Protein 4B21 (pdb70)

B-factor: mean 26.33, std 10.01, range [13.95, 69.49]

Sequence (207 aa):
SKDSDYKRAEKHLSSSIDNKWSSLVKKVGPCTLTPHPEHAPYEGIIRAITSQKLSDAATNSSIINKFCTQCSDNDEFPTPKQIMETDVETLHECGFSKLKSQEIHIVAEAALNKQIPSKSEIEKMSEEELMEESLSSKIKGVKRWTIEMYSIFTLGRLDIMPADDSTLKNEEAKEFFGLSSKPQTEEVEKLTKPCKPYRTIAAWYLWQIPKL

InterPro domains:
  IPR000035 Alkylbase DNA glycosidase, conserved site [PS00516] (138-162)
  IPR003265 HhH-GPD domain [PF00730] (46-193)
  IPR003265 HhH-GPD domain [SM00478] (50-207)
  IPR003265 HhH-GPD domain [cd00056] (42-205)
  IPR011257 DNA glycosylase [SSF48150] (37-205)
  IPR051912 Alkylbase DNA Glycosylase/Transcriptional Activator [PTHR43003] (2-209)

Organism: Schizosaccharomyces pombe (strain 972 / ATCC 24843) (NCBI:txid284812)

Nearest PDB structures (foldseek):
  4b21-assembly1_A  TM=1.005E+00  e=4.535E-32  Schizosaccharomyces pombe
  3s6i-assembly1_A  TM=9.375E-01  e=2.005E-15  Schizosaccharomyces pombe 972h-
  2yg9-assembly2_B  TM=8.287E-01  e=1.031E-09  Deinococcus radiodurans
  2jhn-assembly2_B  TM=8.318E-01  e=3.334E-09  Archaeoglobus fulgidus
  2h56-assembly2_B  TM=8.175E-01  e=9.773E-09  Halalkalibacterium halodurans

Structure (mmCIF, N/CA/C/O backbone):
data_4B21
#
_entry.id   4B21
#
_cell.length_a   68.926
_cell.length_b   84.746
_cell.length_c   126.713
_cell.angle_alpha   90.00
_cell.angle_beta   90.00
_cell.angle_gamma   90.00
#
_symmetry.space_group_name_H-M   'I 2 2 2'
#
loop_
_entity.id
_entity.type
_entity.pdbx_description
1 polymer 'PROBABLE DNA-3-METHYLADENINE GLYCOSYLASE 2'
2 polymer "5'-D(*GP*CP*TP*AP*CP*3DRP*GP*AP*TP*CP*GP)-3'"
3 polymer "5'-D(*CP*GP*AP*TP*CP*GP*GP*TP*AP*GP)-3'"
4 non-polymer beta-D-glucopyranose
5 non-polymer 'PHOSPHATE ION'
6 water water
#
loop_
_atom_site.group_PDB
_atom_site.id
_atom_site.type_symbol
_atom_site.label_atom_id
_atom_site.label_alt_id
_atom_site.label_comp_id
_atom_site.label_asym_id
_atom_site.label_entity_id
_atom_site.label_seq_id
_atom_site.pdbx_PDB_ins_code
_atom_site.Cartn_x
_atom_site.Cartn_y
_atom_site.Cartn_z
_atom_site.occupancy
_atom_site.B_iso_or_equiv
_atom_site.auth_seq_id
_atom_site.auth_comp_id
_atom_site.auth_asym_id
_atom_site.auth_atom_id
_atom_site.pdbx_PDB_model_num
ATOM 1 N N . SER A 1 21 ? 1.073 36.675 22.435 1.00 43.25 2 SER A N 1
ATOM 2 C CA . SER A 1 21 ? -0.287 36.166 22.772 1.00 42.12 2 SER A CA 1
ATOM 3 C C . SER A 1 21 ? -0.232 34.763 23.367 1.00 41.45 2 SER A C 1
ATOM 4 O O . SER A 1 21 ? -1.228 34.269 23.895 1.00 41.18 2 SER A O 1
ATOM 7 N N . LYS A 1 22 ? 0.926 34.117 23.278 1.00 40.14 3 LYS A N 1
ATOM 8 C CA . LYS A 1 22 ? 1.064 32.775 23.832 1.00 38.66 3 LYS A CA 1
ATOM 9 C C . LYS A 1 22 ? 0.905 32.870 25.345 1.00 38.59 3 LYS A C 1
ATOM 10 O O . LYS A 1 22 ? 0.444 31.933 25.998 1.00 38.75 3 LYS A O 1
ATOM 16 N N . ASP A 1 23 ? 1.287 34.019 25.893 1.00 39.03 4 ASP A N 1
ATOM 17 C CA . ASP A 1 23 ? 1.187 34.264 27.325 1.00 38.63 4 ASP A CA 1
ATOM 18 C C . ASP A 1 23 ? -0.271 34.369 27.746 1.00 37.43 4 ASP A C 1
ATOM 19 O O . ASP A 1 23 ? -0.673 33.814 28.770 1.00 36.98 4 ASP A O 1
ATOM 24 N N . SER A 1 24 ? -1.063 35.084 26.953 1.00 36.36 5 SER A N 1
ATOM 25 C CA . SER A 1 24 ? -2.476 35.243 27.258 1.00 35.34 5 SER A CA 1
ATOM 26 C C . SER A 1 24 ? -3.166 33.892 27.120 1.00 33.18 5 SER A C 1
ATOM 27 O O . SER A 1 24 ? -4.088 33.580 27.873 1.00 32.33 5 SER A O 1
ATOM 30 N N . ASP A 1 25 ? -2.708 33.091 26.160 1.00 30.59 6 ASP A N 1
ATOM 31 C CA . ASP A 1 25 ? -3.276 31.766 25.937 1.00 28.94 6 ASP A CA 1
ATOM 32 C C . ASP A 1 25 ? -3.020 30.861 27.139 1.00 25.96 6 ASP A C 1
ATOM 33 O O . ASP A 1 25 ? -3.920 30.161 27.601 1.00 24.42 6 ASP A O 1
ATOM 38 N N . TYR A 1 26 ? -1.789 30.874 27.639 1.00 24.53 7 TYR A N 1
ATOM 39 C CA . TYR A 1 26 ? -1.437 30.042 28.781 1.00 24.04 7 TYR A CA 1
ATOM 40 C C . TYR A 1 26 ? -2.141 30.493 30.051 1.00 24.10 7 TYR A C 1
ATOM 41 O O . TYR A 1 26 ? -2.502 29.669 30.890 1.00 23.39 7 TYR A O 1
ATOM 50 N N . LYS A 1 27 ? -2.331 31.803 30.197 1.00 24.31 8 LYS A N 1
ATOM 51 C CA . LYS A 1 27 ? -3.012 32.335 31.371 1.00 24.18 8 LYS A CA 1
ATOM 52 C C . LYS A 1 27 ? -4.455 31.848 31.344 1.00 23.35 8 LYS A C 1
ATOM 53 O O . LYS A 1 27 ? -4.991 31.389 32.356 1.00 23.69 8 LYS A O 1
ATOM 59 N N . ARG A 1 28 ? -5.083 31.942 30.175 1.00 23.75 9 ARG A N 1
ATOM 60 C CA . ARG A 1 28 ? -6.460 31.494 30.023 1.00 23.80 9 ARG A CA 1
ATOM 61 C C . ARG A 1 28 ? -6.559 29.998 30.299 1.00 22.48 9 ARG A C 1
ATOM 62 O O . ARG A 1 28 ? -7.493 29.542 30.956 1.00 23.04 9 ARG A O 1
ATOM 70 N N . ALA A 1 29 ? -5.588 29.239 29.797 1.00 21.87 10 ALA A N 1
ATOM 71 C CA . ALA A 1 29 ? -5.571 27.791 29.989 1.00 20.7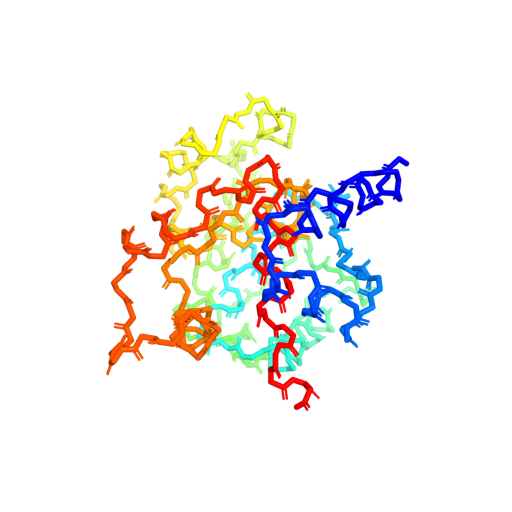4 10 ALA A CA 1
ATOM 72 C C . ALA A 1 29 ? -5.451 27.429 31.465 1.00 19.88 10 ALA A C 1
ATOM 73 O O . ALA A 1 29 ? -6.182 26.578 31.969 1.00 19.29 10 ALA A O 1
ATOM 75 N N . GLU A 1 30 ? -4.517 28.073 32.153 1.00 20.04 11 GLU A N 1
ATOM 76 C CA . GLU A 1 30 ? -4.303 27.825 33.570 1.00 21.33 11 GLU A CA 1
ATOM 77 C C . GLU A 1 30 ? -5.557 28.161 34.374 1.00 21.74 11 GLU A C 1
ATOM 78 O O . GLU A 1 30 ? -5.911 27.442 35.304 1.00 21.93 11 GLU A O 1
ATOM 84 N N . LYS A 1 31 ? -6.232 29.250 34.014 1.00 22.12 12 LYS A N 1
ATOM 85 C CA . LYS A 1 31 ? -7.451 29.631 34.722 1.00 23.00 12 LYS A CA 1
ATOM 86 C C . LYS A 1 31 ? -8.536 28.586 34.499 1.00 21.11 12 LYS A C 1
ATOM 87 O O . LYS A 1 31 ? -9.279 28.242 35.419 1.00 21.51 12 LYS A O 1
ATOM 93 N N . HIS A 1 32 ? -8.631 28.074 33.275 1.00 20.09 13 HIS A N 1
ATOM 94 C CA . HIS A 1 32 ? -9.636 27.065 32.979 1.00 20.09 13 HIS A CA 1
ATOM 95 C C . HIS A 1 32 ? -9.378 25.765 33.727 1.00 20.27 13 HIS A C 1
ATOM 96 O O . HIS A 1 32 ? -10.291 25.191 34.312 1.00 20.05 13 HIS A O 1
ATOM 103 N N . LEU A 1 33 ? -8.136 25.295 33.702 1.00 20.28 14 LEU A N 1
ATOM 104 C CA . LEU A 1 33 ? -7.806 24.047 34.378 1.00 20.56 14 LEU A CA 1
ATOM 105 C C . LEU A 1 33 ? -8.072 24.137 35.877 1.00 22.21 14 LEU A C 1
ATOM 106 O O . LEU A 1 33 ? -8.499 23.162 36.499 1.00 23.73 14 LEU A O 1
ATOM 111 N N . SER A 1 34 ? -7.846 25.315 36.449 1.00 22.79 15 SER A N 1
ATOM 112 C CA . SER A 1 34 ? -8.063 25.523 37.877 1.00 24.45 15 SER A CA 1
ATOM 113 C C . SER A 1 34 ? -9.545 25.598 38.247 1.00 25.52 15 SER A C 1
ATOM 114 O O . SER A 1 34 ? -9.891 25.628 39.429 1.00 28.38 15 SER A O 1
ATOM 117 N N A SER A 1 35 ? -10.403 25.636 37.229 0.50 24.94 16 SER A N 1
ATOM 118 N N B SER A 1 35 ? -10.425 25.618 37.254 0.50 25.19 16 SER A N 1
ATOM 119 C CA A SER A 1 35 ? -11.848 25.721 37.423 0.50 24.73 16 SER A CA 1
ATOM 120 C CA B SER A 1 35 ? -11.853 25.685 37.545 0.50 25.10 16 SER A CA 1
ATOM 121 C C A SER A 1 35 ? -12.559 24.369 37.306 0.50 25.63 16 SER A C 1
ATOM 122 C C B SER A 1 35 ? -12.508 24.306 37.502 0.50 25.63 16 SER A C 1
ATOM 123 O O A SER A 1 35 ? -13.757 24.267 37.570 0.50 27.33 16 SER A O 1
ATOM 124 O O B SER A 1 35 ? -13.607 24.115 38.024 0.50 26.35 16 SER A O 1
ATOM 129 N N . ILE A 1 36 ? -11.821 23.339 36.903 1.00 24.94 17 ILE A N 1
ATOM 130 C CA . ILE A 1 36 ? -12.374 21.988 36.759 1.00 25.13 17 ILE A CA 1
ATOM 131 C C . ILE A 1 36 ? -12.702 21.277 38.072 1.00 25.66 17 ILE A C 1
ATOM 132 O O . ILE A 1 36 ? -13.847 20.881 38.302 1.00 26.97 17 ILE A O 1
ATOM 137 N N . ASP A 1 37 ? -11.695 21.085 38.916 1.00 26.95 18 ASP A N 1
ATOM 138 C CA . ASP A 1 37 ? -11.896 20.428 40.201 1.00 27.32 18 ASP A CA 1
ATOM 139 C C . ASP A 1 37 ? -10.702 20.620 41.124 1.00 26.36 18 ASP A C 1
ATOM 140 O O . ASP A 1 37 ? -9.730 21.288 40.770 1.00 26.41 18 ASP A O 1
ATOM 145 N N . ASN A 1 38 ? -10.784 20.039 42.314 1.00 26.85 19 ASN A N 1
ATOM 146 C CA . ASN A 1 38 ? -9.717 20.162 43.297 1.00 29.09 19 ASN A CA 1
ATOM 147 C C . ASN A 1 38 ? -8.360 19.699 42.780 1.00 27.63 19 ASN A C 1
ATOM 148 O O . ASN A 1 38 ? -7.373 20.425 42.885 1.00 27.91 19 ASN A O 1
ATOM 153 N N . LYS A 1 39 ? -8.313 18.496 42.213 1.00 26.71 20 LYS A N 1
ATOM 154 C CA . LYS A 1 39 ? -7.051 17.955 41.727 1.00 24.39 20 LYS A CA 1
ATOM 155 C C . LYS A 1 39 ? -6.359 18.783 40.649 1.00 20.76 20 LYS A C 1
ATOM 156 O O . LYS A 1 39 ? -5.142 18.933 40.686 1.00 20.65 20 LYS A O 1
ATOM 162 N N . TRP A 1 40 ? -7.109 19.323 39.692 1.00 19.93 21 TRP A N 1
ATOM 163 C CA . TRP A 1 40 ? -6.480 20.147 38.661 1.00 19.84 21 TRP A CA 1
ATOM 164 C C . TRP A 1 40 ? -5.986 21.472 39.238 1.00 20.20 21 TRP A C 1
ATOM 165 O O . TRP A 1 40 ? -4.896 21.941 38.905 1.00 20.12 21 TRP A O 1
ATOM 176 N N . SER A 1 41 ? -6.796 22.076 40.102 1.00 21.81 22 SER A N 1
ATOM 177 C CA . SER A 1 41 ? -6.429 23.344 40.719 1.00 22.99 22 SER A CA 1
ATOM 178 C C . SER A 1 41 ? -5.132 23.179 41.509 1.00 22.29 22 SER A C 1
ATOM 179 O O . SER A 1 41 ? -4.223 24.008 41.426 1.00 21.44 22 SER A O 1
ATOM 182 N N . SER A 1 42 ? -5.059 22.091 42.267 1.00 23.01 23 SER A N 1
ATOM 183 C CA . SER A 1 42 ? -3.894 21.784 43.084 1.00 23.81 23 SER A CA 1
ATOM 184 C C . SER A 1 42 ? -2.645 21.524 42.243 1.00 23.24 23 SER A C 1
ATOM 185 O O . SER A 1 42 ? -1.565 22.018 42.558 1.00 23.32 23 SER A O 1
ATOM 188 N N . LEU A 1 43 ? -2.798 20.754 41.169 1.00 22.02 24 LEU A N 1
ATOM 189 C CA . LEU A 1 43 ? -1.669 20.437 40.300 1.00 21.80 24 LEU A CA 1
ATOM 190 C C . LEU A 1 43 ? -1.088 21.687 39.652 1.00 20.99 24 LEU A C 1
ATOM 191 O O . LEU A 1 43 ? 0.128 21.881 39.632 1.00 21.23 24 LEU A O 1
ATOM 196 N N . VAL A 1 44 ? -1.958 22.532 39.111 1.00 20.33 25 VAL A N 1
ATOM 197 C CA . VAL A 1 44 ? -1.516 23.762 38.470 1.00 20.89 25 VAL A CA 1
ATOM 198 C C . VAL A 1 44 ? -0.801 24.662 39.480 1.00 21.71 25 VAL A C 1
ATOM 199 O O . VAL A 1 44 ? 0.203 25.294 39.155 1.00 23.43 25 VAL A O 1
ATOM 203 N N . LYS A 1 45 ? -1.315 24.713 40.705 1.00 22.41 26 LYS A N 1
ATOM 204 C CA . LYS A 1 45 ? -0.704 25.536 41.746 1.00 24.53 26 LYS A CA 1
ATOM 205 C C . LYS A 1 45 ? 0.696 25.040 42.097 1.00 25.15 26 LYS A C 1
ATOM 206 O O . LYS A 1 45 ? 1.639 25.828 42.196 1.00 25.10 26 LYS A O 1
ATOM 212 N N . LYS A 1 46 ? 0.829 23.731 42.284 1.00 24.83 27 LYS A N 1
ATOM 213 C CA . LYS A 1 46 ? 2.113 23.137 42.637 1.00 25.95 27 LYS A CA 1
ATOM 214 C C . LYS A 1 46 ? 3.163 23.256 41.536 1.00 26.88 27 LYS A C 1
ATOM 215 O O . LYS A 1 46 ? 4.315 23.596 41.803 1.00 26.64 27 LYS A O 1
ATOM 221 N N . VAL A 1 47 ? 2.767 22.978 40.298 1.00 24.97 28 VAL A N 1
ATOM 222 C CA . VAL A 1 47 ? 3.696 23.045 39.174 1.00 24.92 28 VAL A CA 1
ATOM 223 C C . VAL A 1 47 ? 4.084 24.470 38.792 1.00 24.88 28 VAL A C 1
ATOM 224 O O . VAL A 1 47 ? 5.227 24.727 38.406 1.00 25.16 28 VAL A O 1
ATOM 228 N N . GLY A 1 48 ? 3.134 25.393 38.897 1.00 23.57 29 GLY A N 1
ATOM 229 C CA . GLY A 1 48 ? 3.411 26.772 38.541 1.00 24.83 29 GLY A CA 1
ATOM 230 C C . GLY A 1 48 ? 3.015 27.063 37.104 1.00 25.53 29 GLY A C 1
ATOM 231 O O . GLY A 1 48 ? 2.363 26.240 36.463 1.00 25.06 29 GLY A O 1
ATOM 232 N N . PRO A 1 49 ? 3.398 28.227 36.565 1.00 25.77 30 PRO A N 1
ATOM 233 C CA . PRO A 1 49 ? 3.071 28.616 35.189 1.00 25.61 30 PRO A CA 1
ATOM 234 C C . PRO A 1 49 ? 3.583 27.629 34.139 1.00 24.53 30 PRO A C 1
ATOM 235 O O . PRO A 1 49 ? 4.649 27.035 34.298 1.00 24.81 30 PRO A O 1
ATOM 239 N N . CYS A 1 50 ? 2.814 27.462 33.069 1.00 23.64 31 CYS A N 1
ATOM 240 C CA . CYS A 1 50 ? 3.203 26.565 31.985 1.00 23.20 31 CYS A CA 1
ATOM 241 C C . CYS A 1 50 ? 4.365 27.192 31.224 1.00 23.00 31 CYS A C 1
ATOM 242 O O . CYS A 1 50 ? 4.272 28.336 30.777 1.00 23.20 31 CYS A O 1
ATOM 245 N N . THR A 1 51 ? 5.450 26.439 31.068 1.00 23.10 32 THR A N 1
ATOM 246 C CA . THR A 1 51 ? 6.627 26.943 30.370 1.00 24.61 32 THR A CA 1
ATOM 247 C C . THR A 1 51 ? 6.880 26.247 29.035 1.00 24.94 32 THR A C 1
ATOM 248 O O . THR A 1 51 ? 7.978 26.322 28.478 1.00 27.16 32 THR A O 1
ATOM 252 N N . LEU A 1 52 ? 5.857 25.572 28.523 1.00 23.75 33 LEU A N 1
ATOM 253 C CA . LEU A 1 52 ? 5.958 24.885 27.242 1.00 23.95 33 LEU A CA 1
ATOM 254 C C . LEU A 1 52 ? 6.358 25.884 26.157 1.00 23.56 33 LEU A C 1
ATOM 255 O O . LEU A 1 52 ? 5.760 26.951 26.038 1.00 23.32 33 LEU A O 1
ATOM 260 N N . THR A 1 53 ? 7.362 25.534 25.361 1.00 23.78 34 THR A N 1
ATOM 261 C CA . THR A 1 53 ? 7.820 26.423 24.301 1.00 23.98 34 THR A CA 1
ATOM 262 C C . THR A 1 53 ? 7.838 25.757 22.927 1.00 23.30 34 THR A C 1
ATOM 263 O O . THR A 1 53 ? 8.772 25.027 22.593 1.00 24.32 34 THR A O 1
ATOM 267 N N . PRO A 1 54 ? 6.794 25.992 22.118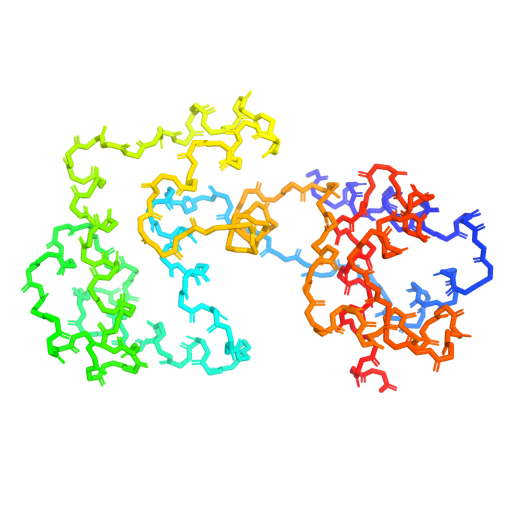 1.00 22.41 35 PRO A N 1
ATOM 268 C CA . PRO A 1 54 ? 6.725 25.405 20.777 1.00 22.57 35 PRO A CA 1
ATOM 269 C C . PRO A 1 54 ? 7.623 26.188 19.822 1.00 22.37 35 PRO A C 1
ATOM 270 O O . PRO A 1 54 ? 8.019 27.322 20.115 1.00 24.09 35 PRO A O 1
ATOM 274 N N . HIS A 1 55 ? 7.940 25.586 18.682 1.00 22.14 36 HIS A N 1
ATOM 275 C CA . HIS A 1 55 ? 8.794 26.233 17.691 1.00 22.94 36 HIS A CA 1
ATOM 276 C C . HIS A 1 55 ? 8.174 26.202 16.298 1.00 22.17 36 HIS A C 1
ATOM 277 O O . HIS A 1 55 ? 8.657 25.503 15.405 1.00 22.16 36 HIS A O 1
ATOM 284 N N . PRO A 1 56 ? 7.099 26.976 16.090 1.00 21.88 37 PRO A N 1
ATOM 285 C CA . PRO A 1 56 ? 6.421 27.022 14.792 1.00 22.01 37 PRO A CA 1
ATOM 286 C C . PRO A 1 56 ? 7.265 27.594 13.654 1.00 21.60 37 PRO A C 1
ATOM 287 O O . PRO A 1 56 ? 6.908 27.455 12.485 1.00 22.11 37 PRO A O 1
ATOM 291 N N . GLU A 1 57 ? 8.382 28.232 13.991 1.00 21.98 38 GLU A N 1
ATOM 292 C CA . GLU A 1 57 ? 9.253 28.794 12.964 1.00 22.51 38 GLU A CA 1
ATOM 293 C C . GLU A 1 57 ? 9.950 27.671 12.195 1.00 22.99 38 GLU A C 1
ATOM 294 O O . GLU A 1 57 ? 10.436 27.878 11.084 1.00 24.05 38 GLU A O 1
ATOM 300 N N . HIS A 1 58 ? 9.996 26.480 12.788 1.00 21.10 39 HIS A N 1
ATOM 301 C CA . HIS A 1 58 ? 10.628 25.336 12.141 1.00 21.55 39 HIS A CA 1
ATOM 302 C C . HIS A 1 58 ? 9.815 24.850 10.947 1.00 21.34 39 HIS A C 1
ATOM 303 O O . HIS A 1 58 ? 8.585 24.769 11.011 1.00 21.89 39 HIS A O 1
ATOM 310 N N . ALA A 1 59 ? 10.504 24.528 9.855 1.00 20.38 40 ALA A N 1
ATOM 311 C CA . ALA A 1 59 ? 9.827 24.024 8.669 1.00 19.43 40 ALA A CA 1
ATOM 312 C C . ALA A 1 59 ? 9.264 22.637 8.982 1.00 18.63 40 ALA A C 1
ATOM 313 O O . ALA A 1 59 ? 9.757 21.937 9.874 1.00 19.67 40 ALA A O 1
ATOM 315 N N . PRO A 1 60 ? 8.222 22.221 8.251 1.00 18.47 41 PRO A N 1
ATOM 316 C CA . PRO A 1 60 ? 7.629 20.903 8.496 1.00 17.38 41 PRO A CA 1
ATOM 317 C C . PRO A 1 60 ? 8.629 19.747 8.538 1.00 17.29 41 PRO A C 1
ATOM 318 O O . PRO A 1 60 ? 8.585 18.915 9.445 1.00 17.93 41 PRO A O 1
ATOM 322 N N . TYR A 1 61 ? 9.549 19.693 7.582 1.00 16.95 42 TYR A N 1
ATOM 323 C CA . TYR A 1 61 ? 10.496 18.587 7.572 1.00 16.38 42 TYR A CA 1
ATOM 324 C C . TYR A 1 61 ? 11.327 18.546 8.857 1.00 16.73 42 TYR A C 1
ATOM 325 O O . TYR A 1 61 ? 11.653 17.468 9.349 1.00 18.17 42 TYR A O 1
ATOM 334 N N . GLU A 1 62 ? 11.666 19.715 9.402 1.00 17.80 43 GLU A N 1
ATOM 335 C CA . GLU A 1 62 ? 12.449 19.763 10.634 1.00 17.96 43 GLU A CA 1
ATOM 336 C C . GLU A 1 62 ? 11.619 19.299 11.826 1.00 15.70 43 GLU A C 1
ATOM 337 O O . GLU A 1 62 ? 12.075 18.491 12.627 1.00 16.93 43 GLU A O 1
ATOM 343 N N . GLY A 1 63 ? 10.406 19.827 11.945 1.00 17.15 44 GLY A N 1
ATOM 344 C CA . GLY A 1 63 ? 9.548 19.428 13.046 1.00 16.06 44 GLY A CA 1
ATOM 345 C C . GLY A 1 63 ? 9.258 17.940 13.012 1.00 16.47 44 GLY A C 1
ATOM 346 O O . GLY A 1 63 ? 9.247 17.275 14.042 1.00 16.33 44 GLY A O 1
ATOM 347 N N . ILE A 1 64 ? 9.027 17.414 11.815 1.00 16.57 45 ILE A N 1
ATOM 348 C CA . ILE A 1 64 ? 8.742 15.997 11.658 1.00 16.76 45 ILE A CA 1
ATOM 349 C C . ILE A 1 64 ? 9.966 15.153 12.031 1.00 16.30 45 ILE A C 1
ATOM 350 O O . ILE A 1 64 ? 9.845 14.156 12.742 1.00 16.01 45 ILE A O 1
ATOM 355 N N . ILE A 1 65 ? 11.151 15.553 11.579 1.00 15.74 46 ILE A N 1
ATOM 356 C CA . ILE A 1 65 ? 12.350 14.795 11.932 1.00 16.24 46 ILE A CA 1
ATOM 357 C C . ILE A 1 65 ? 12.593 14.848 13.446 1.00 16.10 46 ILE A C 1
ATOM 358 O O . ILE A 1 65 ? 12.971 13.848 14.055 1.00 16.44 46 ILE A O 1
ATOM 363 N N . ARG A 1 66 ? 12.381 16.011 14.058 1.00 16.12 47 ARG A N 1
ATOM 364 C CA . ARG A 1 66 ? 12.566 16.119 15.503 1.00 17.01 47 ARG A CA 1
ATOM 365 C C . ARG A 1 66 ? 11.586 15.194 16.238 1.00 16.56 47 ARG A C 1
ATOM 366 O O . ARG A 1 66 ? 11.948 14.557 17.231 1.00 17.33 47 ARG A O 1
ATOM 374 N N . ALA A 1 67 ? 10.352 15.111 15.745 1.00 16.52 48 ALA A N 1
ATOM 375 C CA . ALA A 1 67 ? 9.351 14.244 16.365 1.00 16.24 48 ALA A CA 1
ATOM 376 C C . ALA A 1 67 ? 9.721 12.768 16.194 1.00 16.65 48 ALA A C 1
ATOM 377 O O . ALA A 1 67 ? 9.588 11.979 17.130 1.00 16.91 48 ALA A O 1
ATOM 379 N N . ILE A 1 68 ? 10.170 12.396 14.997 1.00 16.42 49 ILE A N 1
ATOM 380 C CA . ILE A 1 68 ? 10.570 11.014 14.745 1.00 15.74 49 ILE A CA 1
ATOM 381 C C . ILE A 1 68 ? 11.722 10.630 15.677 1.00 16.03 49 ILE A C 1
ATOM 382 O O . ILE A 1 68 ? 11.722 9.557 16.277 1.00 16.98 49 ILE A O 1
ATOM 387 N N . THR A 1 69 ? 12.702 11.519 15.800 1.00 16.91 50 THR A N 1
ATOM 388 C CA . THR A 1 69 ? 13.852 11.241 16.643 1.00 17.47 50 THR A CA 1
ATOM 389 C C . THR A 1 69 ? 13.433 10.949 18.078 1.00 17.33 50 THR A C 1
ATOM 390 O O . THR A 1 69 ? 13.973 10.045 18.712 1.00 18.99 50 THR A O 1
ATOM 394 N N . SER A 1 70 ? 12.452 11.700 18.574 1.00 17.14 51 SER A N 1
ATOM 395 C CA . SER A 1 70 ? 11.976 11.524 19.942 1.00 17.27 51 SER A CA 1
ATOM 396 C C . SER A 1 70 ? 11.212 10.231 20.221 1.00 16.79 51 SER A C 1
ATOM 397 O O . SER A 1 70 ? 10.939 9.923 21.380 1.00 17.65 51 SER A O 1
ATOM 400 N N . GLN A 1 71 ? 10.852 9.482 19.179 1.00 16.64 52 GLN A N 1
ATOM 401 C CA . GLN A 1 71 ? 10.122 8.228 19.383 1.00 16.44 52 GLN A CA 1
ATOM 402 C C . GLN A 1 71 ? 10.844 7.283 20.334 1.00 16.56 52 GLN A C 1
ATOM 403 O O . GLN A 1 71 ? 11.992 6.900 20.088 1.00 18.07 52 GLN A O 1
ATOM 409 N N . LYS A 1 72 ? 10.150 6.907 21.406 1.00 17.72 53 LYS A N 1
ATOM 410 C CA . LYS A 1 72 ? 10.651 5.984 22.427 1.00 19.67 53 LYS A CA 1
ATOM 411 C C . LYS A 1 72 ? 11.799 6.507 23.280 1.00 20.98 53 LYS A C 1
ATOM 412 O O . LYS A 1 72 ? 12.241 5.823 24.196 1.00 23.78 53 LYS A O 1
ATOM 418 N N . LEU A 1 73 ? 12.270 7.716 22.992 1.00 19.38 54 LEU A N 1
ATOM 419 C CA . LEU A 1 73 ? 13.393 8.287 23.736 1.00 19.48 54 LEU A CA 1
ATOM 420 C C . LEU A 1 73 ? 13.036 9.463 24.635 1.00 19.89 54 LEU A C 1
ATOM 421 O O . LEU A 1 73 ? 12.101 10.215 24.368 1.00 22.29 54 LEU A O 1
ATOM 426 N N . SER A 1 74 ? 13.812 9.622 25.702 1.00 20.75 55 SER A N 1
ATOM 427 C CA . SER A 1 74 ? 13.614 10.721 26.631 1.00 20.59 55 SER A CA 1
ATOM 428 C C . SER A 1 74 ? 14.094 12.002 25.953 1.00 19.54 55 SER A C 1
ATOM 429 O O . SER A 1 74 ? 14.785 11.954 24.930 1.00 19.94 55 SER A O 1
ATOM 432 N N . ASP A 1 75 ? 13.728 13.146 26.520 1.00 20.65 56 ASP A N 1
ATOM 433 C CA . ASP A 1 75 ? 14.139 14.428 25.964 1.00 21.23 56 ASP A CA 1
ATOM 434 C C . ASP A 1 75 ? 15.661 14.542 25.919 1.00 20.37 56 ASP A C 1
ATOM 435 O O . ASP A 1 75 ? 16.227 14.986 24.920 1.00 20.52 56 ASP A O 1
ATOM 440 N N . ALA A 1 76 ? 16.322 14.133 26.999 1.00 19.64 57 ALA A N 1
ATOM 441 C CA . ALA A 1 76 ? 17.776 14.210 27.070 1.00 20.84 57 ALA A CA 1
ATOM 442 C C . ALA A 1 76 ? 18.454 13.370 25.992 1.00 20.19 57 ALA A C 1
ATOM 443 O O . ALA A 1 76 ? 19.387 13.828 25.333 1.00 20.10 57 ALA A O 1
ATOM 445 N N . ALA A 1 77 ? 17.987 12.139 25.810 1.00 19.27 58 ALA A N 1
ATOM 446 C CA . ALA A 1 77 ? 18.568 11.256 24.808 1.00 19.18 58 ALA A CA 1
ATOM 447 C C . ALA A 1 77 ? 18.323 11.824 23.414 1.00 18.78 58 ALA A C 1
ATOM 448 O O . ALA A 1 77 ? 19.218 11.832 22.568 1.00 18.84 58 ALA A O 1
ATOM 450 N N . THR A 1 78 ? 17.106 12.307 23.183 1.00 18.43 59 THR A N 1
ATOM 451 C CA . THR A 1 78 ? 16.749 12.889 21.896 1.00 19.01 59 THR A CA 1
ATOM 452 C C . THR A 1 78 ? 17.650 14.078 21.575 1.00 18.74 59 THR A C 1
ATOM 453 O O . THR A 1 78 ? 18.183 14.184 20.469 1.00 18.41 59 THR A O 1
ATOM 457 N N . ASN A 1 79 ? 17.827 14.962 22.552 1.00 19.55 60 ASN A N 1
ATOM 458 C CA . ASN A 1 79 ? 18.660 16.143 22.356 1.00 20.20 60 ASN A CA 1
ATOM 459 C C . ASN A 1 79 ? 20.104 15.786 22.022 1.00 20.20 60 ASN A C 1
ATOM 460 O O . ASN A 1 79 ? 20.714 16.411 21.155 1.00 21.39 60 ASN A O 1
ATOM 465 N N A SER A 1 80 ? 20.651 14.784 22.704 0.50 20.83 61 SER A N 1
ATOM 466 N N B SER A 1 80 ? 20.645 14.785 22.707 0.50 21.40 61 SER A N 1
ATOM 467 C CA A SER A 1 80 ? 22.031 14.374 22.455 0.50 20.85 61 SER A CA 1
ATOM 468 C CA B SER A 1 80 ? 22.018 14.360 22.465 0.50 21.99 61 SER A CA 1
ATOM 469 C C A SER A 1 80 ? 22.216 13.924 21.007 0.50 21.06 61 SER A C 1
ATOM 470 C C B SER A 1 80 ? 22.211 13.925 21.014 0.50 21.71 61 SER A C 1
ATOM 471 O O A SER A 1 80 ? 23.243 14.204 20.387 0.50 21.52 61 SER A O 1
ATOM 472 O O B SER A 1 80 ? 23.238 14.217 20.398 0.50 22.10 61 SER A O 1
ATOM 477 N N . ILE A 1 81 ? 21.214 13.232 20.471 1.00 20.10 62 ILE A N 1
ATOM 478 C CA . ILE A 1 81 ? 21.270 12.754 19.096 1.00 19.99 62 ILE A CA 1
ATOM 479 C C . ILE A 1 81 ? 21.147 13.911 18.107 1.00 18.40 62 ILE A C 1
ATOM 480 O O . ILE A 1 81 ? 21.921 14.007 17.153 1.00 19.56 62 ILE A O 1
ATOM 485 N N . ILE A 1 82 ? 20.180 14.795 18.332 1.00 19.03 63 ILE A N 1
ATOM 486 C CA . ILE A 1 82 ? 20.007 15.939 17.448 1.00 19.87 63 ILE A CA 1
ATOM 487 C C . ILE A 1 82 ? 21.261 16.817 17.467 1.00 20.30 63 ILE A C 1
ATOM 488 O O . ILE A 1 82 ? 21.651 17.363 16.438 1.00 20.00 63 ILE A O 1
ATOM 493 N N . ASN A 1 83 ? 21.898 16.939 18.631 1.00 20.95 64 ASN A N 1
ATOM 494 C CA . ASN A 1 83 ? 23.112 17.751 18.729 1.00 22.18 64 ASN A CA 1
ATOM 495 C C . ASN A 1 83 ? 24.213 17.200 17.829 1.00 23.11 64 ASN A C 1
ATOM 496 O O . ASN A 1 83 ? 24.903 17.960 17.148 1.00 24.41 64 ASN A O 1
ATOM 501 N N . LYS A 1 84 ? 24.388 15.882 17.832 1.00 22.93 65 LYS A N 1
ATOM 502 C CA . LYS A 1 84 ? 25.400 15.253 16.988 1.00 23.52 65 LYS A CA 1
ATOM 503 C C . LYS A 1 84 ? 25.016 15.377 15.515 1.00 24.88 65 LYS A C 1
ATOM 504 O O . LYS A 1 84 ? 25.872 15.550 14.646 1.00 25.89 65 LYS A O 1
ATOM 510 N N . PHE A 1 85 ? 23.717 15.284 15.247 1.00 23.72 66 PHE A N 1
ATOM 511 C CA . PHE A 1 85 ? 23.174 15.392 13.895 1.00 24.26 66 PHE A CA 1
ATOM 512 C C . PHE A 1 85 ? 23.517 16.759 13.299 1.00 24.68 66 PHE A C 1
ATOM 513 O O . PHE A 1 85 ? 23.974 16.856 12.159 1.00 25.10 66 PHE A O 1
ATOM 521 N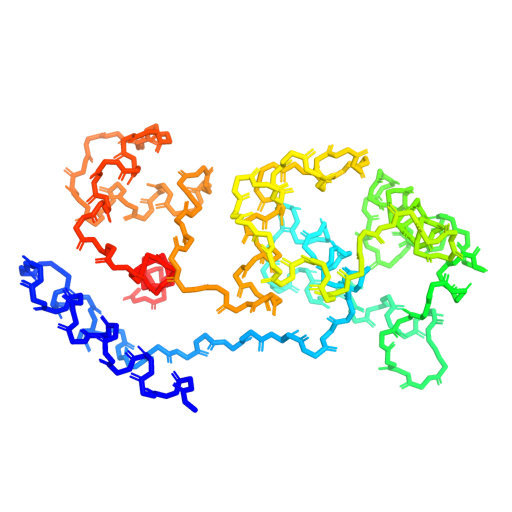 N . CYS A 1 86 ? 23.309 17.812 14.080 1.00 24.59 67 CYS A N 1
ATOM 522 C CA . CYS A 1 86 ? 23.596 19.166 13.619 1.00 27.73 67 CYS A CA 1
ATOM 523 C C . CYS A 1 86 ? 25.089 19.387 13.382 1.00 29.68 67 CYS A C 1
ATOM 524 O O . CYS A 1 86 ? 25.480 20.015 12.401 1.00 30.43 67 CYS A O 1
ATOM 527 N N . THR A 1 87 ? 25.921 18.862 14.275 1.00 31.67 68 THR A N 1
ATOM 528 C CA . THR A 1 87 ? 27.366 19.015 14.141 1.00 34.14 68 THR A CA 1
ATOM 529 C C . THR A 1 87 ? 27.913 18.259 12.931 1.00 35.10 68 THR A C 1
ATOM 530 O O . THR A 1 87 ? 28.830 18.729 12.255 1.00 36.35 68 THR A O 1
ATOM 534 N N . GLN A 1 88 ? 27.342 17.091 12.658 1.00 35.27 69 GLN A N 1
ATOM 535 C CA . GLN A 1 88 ? 27.779 16.256 11.543 1.00 36.13 69 GLN A CA 1
ATOM 536 C C . GLN A 1 88 ? 27.316 16.709 10.157 1.00 36.34 69 GLN A C 1
ATOM 537 O O . GLN A 1 88 ? 28.120 16.802 9.227 1.00 36.38 69 GLN A O 1
ATOM 543 N N . CYS A 1 89 ? 26.025 16.995 10.026 1.00 35.66 70 CYS A N 1
ATOM 544 C CA . CYS A 1 89 ? 25.450 17.380 8.742 1.00 35.74 70 CYS A CA 1
ATOM 545 C C . CYS A 1 89 ? 25.410 18.865 8.406 1.00 36.15 70 CYS A C 1
ATOM 546 O O . CYS A 1 89 ? 25.285 19.227 7.237 1.00 36.70 70 CYS A O 1
ATOM 549 N N . SER A 1 90 ? 25.506 19.726 9.412 1.00 36.54 71 SER A N 1
ATOM 550 C CA . SER A 1 90 ? 25.468 21.163 9.162 1.00 38.36 71 SER A CA 1
ATOM 551 C C . SER A 1 90 ? 26.865 21.767 9.147 1.00 40.31 71 SER A C 1
ATOM 552 O O . SER A 1 90 ? 27.816 21.169 9.649 1.00 41.04 71 SER A O 1
ATOM 555 N N . ASP A 1 91 ? 26.981 22.957 8.568 1.00 42.39 72 ASP A N 1
ATOM 556 C CA . ASP A 1 91 ? 28.262 23.649 8.484 1.00 44.49 72 ASP A CA 1
ATOM 557 C C . ASP A 1 91 ? 28.349 24.741 9.545 1.00 45.42 72 ASP A C 1
ATOM 558 O O . ASP A 1 91 ? 29.440 25.121 9.972 1.00 46.74 72 ASP A O 1
ATOM 563 N N . ASN A 1 92 ? 27.191 25.239 9.970 1.00 45.78 73 ASN A N 1
ATOM 564 C CA . ASN A 1 92 ? 27.133 26.288 10.981 1.00 46.14 73 ASN A CA 1
ATOM 565 C C . ASN A 1 92 ? 26.341 25.844 12.209 1.00 45.54 73 ASN A C 1
ATOM 566 O O . ASN A 1 92 ? 25.534 26.602 12.748 1.00 45.95 73 ASN A O 1
ATOM 571 N N . ASP A 1 93 ? 26.590 24.613 12.644 1.00 44.91 74 ASP A N 1
ATOM 572 C CA . ASP A 1 93 ? 25.924 24.027 13.805 1.00 43.88 74 ASP A CA 1
ATOM 573 C C . ASP A 1 93 ? 24.424 24.307 13.896 1.00 42.59 74 ASP A C 1
ATOM 574 O O . ASP A 1 93 ? 23.880 24.452 14.991 1.00 43.72 74 ASP A O 1
ATOM 579 N N . GLU A 1 94 ? 23.759 24.380 12.747 1.00 40.26 75 GLU A N 1
ATOM 580 C CA . GLU A 1 94 ? 22.319 24.623 12.714 1.00 37.47 75 GLU A CA 1
ATOM 581 C C . GLU A 1 94 ? 21.627 23.345 12.254 1.00 34.20 75 GLU A C 1
ATOM 582 O O . GLU A 1 94 ? 22.293 22.358 11.944 1.00 33.54 75 GLU A O 1
ATOM 588 N N . PHE A 1 95 ? 20.298 23.350 12.213 1.00 30.67 76 PHE A N 1
ATOM 589 C CA . PHE A 1 95 ? 19.586 22.153 11.779 1.00 27.49 76 PHE A CA 1
ATOM 590 C C . PHE A 1 95 ? 19.872 21.919 10.300 1.00 25.77 76 PHE A C 1
ATOM 591 O O . PHE A 1 95 ? 19.739 22.825 9.482 1.00 26.60 76 PHE A O 1
ATOM 599 N N . PRO A 1 96 ? 20.267 20.690 9.943 1.00 24.21 77 PRO A N 1
ATOM 600 C CA . PRO A 1 96 ? 20.586 20.299 8.566 1.00 24.54 77 PRO A CA 1
ATOM 601 C C . PRO A 1 96 ? 19.475 20.583 7.558 1.00 24.69 77 PRO A C 1
ATOM 602 O O . PRO A 1 96 ? 18.293 20.392 7.846 1.00 24.24 77 PRO A O 1
ATOM 606 N N . THR A 1 97 ? 19.865 21.042 6.374 1.00 23.14 78 THR A N 1
ATOM 607 C CA . THR A 1 97 ? 18.906 21.325 5.313 1.00 23.10 78 THR A CA 1
ATOM 608 C C . THR A 1 97 ? 18.559 19.991 4.652 1.00 21.74 78 THR A C 1
ATOM 609 O O . THR A 1 97 ? 19.273 19.003 4.825 1.00 21.67 78 THR A O 1
ATOM 613 N N . PRO A 1 98 ? 17.448 19.938 3.902 1.00 22.25 79 PRO A N 1
ATOM 614 C CA . PRO A 1 98 ? 17.099 18.673 3.250 1.00 22.86 79 PRO A CA 1
ATOM 615 C C . PRO A 1 98 ? 18.257 18.160 2.388 1.00 23.50 79 PRO A C 1
ATOM 616 O O . PRO A 1 98 ? 18.546 16.966 2.363 1.00 23.20 79 PRO A O 1
ATOM 620 N N . LYS A 1 99 ? 18.927 19.078 1.698 1.00 24.97 80 LYS A N 1
ATOM 621 C CA . LYS A 1 99 ? 20.050 18.718 0.837 1.00 25.85 80 LYS A CA 1
ATOM 622 C C . LYS A 1 99 ? 21.200 18.112 1.636 1.00 26.06 80 LYS A C 1
ATOM 623 O O . LYS A 1 99 ? 21.751 17.078 1.258 1.00 26.01 80 LYS A O 1
ATOM 629 N N . GLN A 1 100 ? 21.557 18.755 2.744 1.00 25.57 81 GLN A N 1
ATOM 630 C CA . GLN A 1 100 ? 22.643 18.262 3.586 1.00 25.35 81 GLN A CA 1
ATOM 631 C C . GLN A 1 100 ? 22.319 16.876 4.129 1.00 25.33 81 GLN A C 1
ATOM 632 O O . GLN A 1 100 ? 23.205 16.034 4.273 1.00 25.47 81 GLN A O 1
ATOM 638 N N . ILE A 1 101 ? 21.045 16.636 4.424 1.00 24.14 82 ILE A N 1
ATOM 639 C CA . ILE A 1 101 ? 20.633 15.337 4.943 1.00 23.99 82 ILE A CA 1
ATOM 640 C C . ILE A 1 101 ? 20.789 14.258 3.872 1.00 25.64 82 ILE A C 1
ATOM 641 O O . ILE A 1 101 ? 21.262 13.159 4.156 1.00 25.42 82 ILE A O 1
ATOM 646 N N . MET A 1 102 ? 20.406 14.576 2.639 1.00 27.93 83 MET A N 1
ATOM 647 C CA . MET A 1 102 ? 20.520 13.613 1.547 1.00 30.91 83 MET A CA 1
ATOM 648 C C . MET A 1 102 ? 21.973 13.328 1.186 1.00 32.69 83 MET A C 1
ATOM 649 O O . MET A 1 102 ? 22.295 12.250 0.685 1.00 34.20 83 MET A O 1
ATOM 654 N N . GLU A 1 103 ? 22.849 14.293 1.448 1.00 33.30 84 GLU A N 1
ATOM 655 C CA . GLU A 1 103 ? 24.271 14.141 1.150 1.00 34.75 84 GLU A CA 1
ATOM 656 C C . GLU A 1 103 ? 24.993 13.314 2.209 1.00 34.03 84 GLU A C 1
ATOM 657 O O . GLU A 1 103 ? 26.192 13.057 2.097 1.00 35.48 84 GLU A O 1
ATOM 663 N N . THR A 1 104 ? 24.259 12.901 3.237 1.00 32.62 85 THR A N 1
ATOM 664 C CA . THR A 1 104 ? 24.826 12.106 4.321 1.00 31.52 85 THR A CA 1
ATOM 665 C C . THR A 1 104 ? 24.298 10.679 4.211 1.00 31.77 85 THR A C 1
ATOM 666 O O . THR A 1 104 ? 23.089 10.474 4.188 1.00 32.83 85 THR A O 1
ATOM 670 N N . ASP A 1 105 ? 25.186 9.691 4.143 1.00 30.65 86 ASP A N 1
ATOM 671 C CA . ASP A 1 105 ? 24.719 8.313 4.027 1.00 30.20 86 ASP A CA 1
ATOM 672 C C . ASP A 1 105 ? 24.056 7.851 5.322 1.00 29.27 86 ASP A C 1
ATOM 673 O O . ASP A 1 105 ? 24.319 8.397 6.396 1.00 28.51 86 ASP A O 1
ATOM 678 N N . VAL A 1 106 ? 23.187 6.851 5.216 1.00 28.68 87 VAL A N 1
ATOM 679 C CA . VAL A 1 106 ? 22.476 6.346 6.384 1.00 28.92 87 VAL A CA 1
ATOM 680 C C . VAL A 1 106 ? 23.382 5.810 7.486 1.00 28.90 87 VAL A C 1
ATOM 681 O O . VAL A 1 106 ? 23.024 5.863 8.662 1.00 27.86 87 VAL A O 1
ATOM 685 N N . GLU A 1 107 ? 24.551 5.291 7.123 1.00 28.40 88 GLU A N 1
ATOM 686 C CA . GLU A 1 107 ? 25.459 4.778 8.140 1.00 29.20 88 GLU A CA 1
ATOM 687 C C . GLU A 1 107 ? 25.984 5.923 8.999 1.00 28.24 88 GLU A C 1
ATOM 688 O O . GLU A 1 107 ? 26.127 5.782 10.214 1.00 28.29 88 GLU A O 1
ATOM 694 N N . THR A 1 108 ? 26.267 7.058 8.367 1.00 28.21 89 THR A N 1
ATOM 695 C CA . TH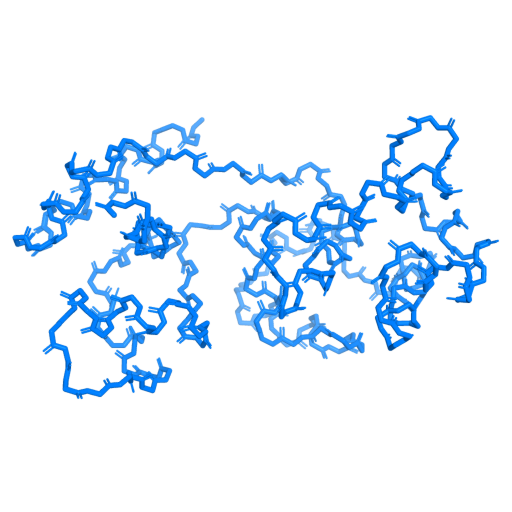R A 1 108 ? 26.761 8.224 9.091 1.00 28.09 89 THR A CA 1
ATOM 696 C C . THR A 1 108 ? 25.666 8.748 10.018 1.00 26.90 89 THR A C 1
ATOM 697 O O . THR A 1 108 ? 25.937 9.153 11.147 1.00 27.04 89 THR A O 1
ATOM 701 N N . LEU A 1 109 ? 24.424 8.735 9.544 1.00 25.79 90 LEU A N 1
ATOM 702 C CA . LEU A 1 109 ? 23.318 9.192 10.378 1.00 24.77 90 LEU A CA 1
ATOM 703 C C . LEU A 1 109 ? 23.203 8.271 11.589 1.00 23.78 90 LEU A C 1
ATOM 704 O O . LEU A 1 109 ? 23.022 8.728 12.717 1.00 23.60 90 LEU A O 1
ATOM 709 N N . HIS A 1 110 ? 23.320 6.967 11.353 1.00 23.14 91 HIS A N 1
ATOM 710 C CA . HIS A 1 110 ? 23.235 5.990 12.430 1.00 23.67 91 HIS A CA 1
ATOM 711 C C . HIS A 1 110 ? 24.297 6.272 13.489 1.00 24.46 91 HIS A C 1
ATOM 712 O O . HIS A 1 110 ? 24.072 6.061 14.679 1.00 23.94 91 HIS A O 1
ATOM 719 N N . GLU A 1 111 ? 25.456 6.749 13.045 1.00 26.30 92 GLU A N 1
ATOM 720 C CA . GLU A 1 111 ? 26.552 7.054 13.956 1.00 28.20 92 GLU A CA 1
ATOM 721 C C . GLU A 1 111 ? 26.238 8.230 14.878 1.00 27.60 92 GLU A C 1
ATOM 722 O O . GLU A 1 111 ? 26.914 8.428 15.887 1.00 28.40 92 GLU A O 1
ATOM 728 N N . CYS A 1 112 ? 25.214 9.007 14.532 1.00 26.66 93 CYS A N 1
ATOM 729 C CA . CYS A 1 112 ? 24.807 10.145 15.352 1.00 26.61 93 CYS A CA 1
ATOM 730 C C . CYS A 1 112 ? 23.944 9.672 16.514 1.00 25.75 93 CYS A C 1
ATOM 731 O O . CYS A 1 112 ? 23.731 10.400 17.481 1.00 26.28 93 CYS A O 1
ATOM 734 N N . GLY A 1 113 ? 23.437 8.449 16.406 1.00 23.80 94 GLY A N 1
ATOM 735 C CA . GLY A 1 113 ? 22.596 7.914 17.458 1.00 22.90 94 GLY A CA 1
ATOM 736 C C . GLY A 1 113 ? 21.214 7.511 16.976 1.00 22.31 94 GLY A C 1
ATOM 737 O O . GLY A 1 113 ? 20.445 6.933 17.740 1.00 22.52 94 GLY A O 1
ATOM 738 N N . PHE A 1 114 ? 20.882 7.825 15.726 1.00 21.15 95 PHE A N 1
ATOM 739 C CA . PHE A 1 114 ? 19.579 7.440 15.186 1.00 20.29 95 PHE A CA 1
ATOM 740 C C . PHE A 1 114 ? 19.591 5.935 14.969 1.00 20.99 95 PHE A C 1
ATOM 741 O O . PHE A 1 114 ? 20.613 5.372 14.584 1.00 21.72 95 PHE A O 1
ATOM 749 N N . SER A 1 115 ? 18.465 5.273 15.205 1.00 20.15 96 SER A N 1
ATOM 750 C CA . SER A 1 115 ? 18.417 3.841 14.950 1.00 20.01 96 SER A CA 1
ATOM 751 C C . SER A 1 115 ? 18.580 3.701 13.435 1.00 19.52 96 SER A C 1
ATOM 752 O O . SER A 1 115 ? 18.413 4.673 12.695 1.00 19.46 96 SER A O 1
ATOM 755 N N . LYS A 1 116 ? 18.912 2.506 12.962 1.00 20.13 97 LYS A N 1
ATOM 756 C CA . LYS A 1 116 ? 19.068 2.316 11.526 1.00 20.84 97 LYS A CA 1
ATOM 757 C C . LYS A 1 116 ? 17.760 2.631 10.802 1.00 20.55 97 LYS A C 1
ATOM 758 O O . LYS A 1 116 ? 17.767 3.235 9.727 1.00 22.08 97 LYS A O 1
ATOM 764 N N . LEU A 1 117 ? 16.640 2.234 11.401 1.00 21.01 98 LEU A N 1
ATOM 765 C CA . LEU A 1 117 ? 15.336 2.488 10.798 1.00 22.43 98 LEU A CA 1
ATOM 766 C C . LEU A 1 117 ? 15.037 3.983 10.726 1.00 20.03 98 LEU A C 1
ATOM 767 O O . LEU A 1 117 ? 14.562 4.477 9.704 1.00 20.64 98 LEU A O 1
ATOM 772 N N . LYS A 1 118 ? 15.318 4.706 11.804 1.00 19.05 99 LYS A N 1
ATOM 773 C CA . LYS A 1 118 ? 15.076 6.142 11.807 1.00 18.12 99 LYS A CA 1
ATOM 774 C C . LYS A 1 118 ? 15.966 6.853 10.795 1.00 18.09 99 LYS A C 1
ATOM 775 O O . LYS A 1 118 ? 15.550 7.829 10.177 1.00 18.16 99 LYS A O 1
ATOM 781 N N . SER A 1 119 ? 17.190 6.358 10.627 1.00 18.38 100 SER A N 1
ATOM 782 C CA . SER A 1 119 ? 18.122 6.946 9.672 1.00 18.32 100 SER A CA 1
ATOM 783 C C . SER A 1 119 ? 17.513 6.891 8.275 1.00 18.87 100 SER A C 1
ATOM 784 O O . SER A 1 119 ? 17.583 7.855 7.516 1.00 18.74 100 SER A O 1
ATOM 787 N N . GLN A 1 120 ? 16.906 5.757 7.941 1.00 18.95 101 GLN A N 1
ATOM 788 C CA . GLN A 1 120 ? 16.281 5.599 6.635 1.00 20.25 101 GLN A CA 1
ATOM 789 C C . GLN A 1 120 ? 15.062 6.508 6.513 1.00 18.86 101 GLN A C 1
ATOM 790 O O . GLN A 1 120 ? 14.846 7.137 5.479 1.00 19.39 101 GLN A O 1
ATOM 796 N N . GLU A 1 121 ? 14.273 6.587 7.581 1.00 18.48 102 GLU A N 1
ATOM 797 C CA . GLU A 1 121 ? 13.070 7.416 7.561 1.00 19.00 102 GLU A CA 1
ATOM 798 C C . GLU A 1 121 ? 13.383 8.902 7.452 1.00 18.86 102 GLU A C 1
ATOM 799 O O . GLU A 1 121 ? 12.659 9.646 6.794 1.00 19.43 102 GLU A O 1
ATOM 805 N N . ILE A 1 122 ? 14.468 9.334 8.084 1.00 19.66 103 ILE A N 1
ATOM 806 C CA . ILE A 1 122 ? 14.861 10.734 8.019 1.00 19.87 103 ILE A CA 1
ATOM 807 C C . ILE A 1 122 ? 15.315 11.077 6.596 1.00 19.87 103 ILE A C 1
ATOM 808 O O . ILE A 1 122 ? 15.072 12.181 6.105 1.00 19.19 103 ILE A O 1
ATOM 813 N N . HIS A 1 123 ? 15.963 10.125 5.930 1.00 19.85 104 HIS A N 1
ATOM 814 C CA . HIS A 1 123 ? 16.394 10.331 4.552 1.00 22.54 104 HIS A CA 1
ATOM 815 C C . HIS A 1 123 ? 15.156 10.506 3.680 1.00 22.59 104 HIS A C 1
ATOM 816 O O . HIS A 1 123 ? 15.102 11.383 2.818 1.00 23.69 104 HIS A O 1
ATOM 823 N N . ILE A 1 124 ? 14.157 9.660 3.911 1.00 22.05 105 ILE A N 1
ATOM 824 C CA . ILE A 1 124 ? 12.921 9.727 3.144 1.00 23.36 105 ILE A CA 1
ATOM 825 C C . ILE A 1 124 ? 12.205 11.060 3.363 1.00 21.41 105 ILE A C 1
ATOM 826 O O . ILE A 1 124 ? 11.662 11.637 2.422 1.00 21.75 105 ILE A O 1
ATOM 831 N N . VAL A 1 125 ? 12.204 11.553 4.599 1.00 20.48 106 VAL A N 1
ATOM 832 C CA . VAL A 1 125 ? 11.553 12.828 4.888 1.00 18.94 106 VAL A CA 1
ATOM 833 C C . VAL A 1 125 ? 12.279 13.966 4.168 1.00 19.18 106 VAL A C 1
ATOM 834 O O . VAL A 1 125 ? 11.646 14.850 3.588 1.00 18.41 106 VAL A O 1
ATOM 838 N N . ALA A 1 126 ? 13.609 13.945 4.206 1.00 19.61 107 ALA A N 1
ATOM 839 C CA . ALA A 1 126 ? 14.391 14.980 3.538 1.00 19.59 107 ALA A CA 1
ATOM 840 C C . ALA A 1 126 ? 14.102 14.963 2.039 1.00 20.01 107 ALA A C 1
ATOM 841 O O . ALA A 1 126 ? 13.919 16.014 1.424 1.00 20.42 107 ALA A O 1
ATOM 843 N N . GLU A 1 127 ? 14.060 13.767 1.459 1.00 21.26 108 GLU A N 1
ATOM 844 C CA . GLU A 1 127 ? 13.795 13.631 0.033 1.00 21.84 108 GLU A CA 1
ATOM 845 C C . GLU A 1 127 ? 12.391 14.122 -0.302 1.00 21.40 108 GLU A C 1
ATOM 846 O O . GLU A 1 127 ? 12.185 14.772 -1.327 1.00 21.16 108 GLU A O 1
ATOM 852 N N . ALA A 1 128 ? 11.430 13.825 0.569 1.00 19.96 109 ALA A N 1
ATOM 853 C CA . ALA A 1 128 ? 10.054 14.257 0.349 1.00 20.50 109 ALA A CA 1
ATOM 854 C C . ALA A 1 128 ? 9.989 15.784 0.337 1.00 20.50 109 ALA A C 1
ATOM 855 O O . ALA A 1 128 ? 9.262 16.384 -0.459 1.00 20.28 109 ALA A O 1
ATOM 857 N N . ALA A 1 129 ? 10.760 16.413 1.219 1.00 19.17 110 ALA A N 1
ATOM 858 C CA . ALA A 1 129 ? 10.784 17.869 1.293 1.00 19.46 110 ALA A CA 1
ATOM 859 C C . ALA A 1 129 ? 11.365 18.440 0.001 1.00 19.88 110 ALA A C 1
ATOM 860 O O . ALA A 1 129 ? 10.816 19.381 -0.570 1.00 21.72 110 ALA A O 1
ATOM 862 N N . LEU A 1 130 ? 12.468 17.860 -0.462 1.00 21.21 111 LEU A N 1
ATOM 863 C CA . LEU A 1 130 ? 13.105 18.319 -1.694 1.00 22.43 111 LEU A CA 1
ATOM 864 C C . LEU A 1 130 ? 12.178 18.149 -2.894 1.00 22.75 111 LEU A C 1
ATOM 865 O O . LEU A 1 130 ? 12.213 18.951 -3.829 1.00 24.74 111 LEU A O 1
ATOM 870 N N . ASN A 1 131 ? 11.349 17.108 -2.865 1.00 21.95 112 ASN A N 1
ATOM 871 C CA . ASN A 1 131 ? 10.428 16.843 -3.968 1.00 22.44 112 ASN A CA 1
ATOM 872 C C . ASN A 1 131 ? 9.042 17.438 -3.770 1.00 21.57 112 ASN A C 1
ATOM 873 O O . ASN A 1 131 ? 8.113 17.116 -4.510 1.00 21.21 112 ASN A O 1
ATOM 878 N N . LYS A 1 132 ? 8.908 18.302 -2.768 1.00 21.29 113 LYS A N 1
ATOM 879 C CA . LYS A 1 132 ? 7.643 18.960 -2.465 1.00 21.01 113 LYS A CA 1
ATOM 880 C C . LYS A 1 132 ? 6.493 17.978 -2.250 1.00 21.22 113 LYS A C 1
ATOM 881 O O . LYS A 1 132 ? 5.366 18.221 -2.688 1.00 23.10 113 LYS A O 1
ATOM 887 N N . GLN A 1 133 ? 6.781 16.875 -1.566 1.00 19.67 114 GLN A N 1
ATOM 888 C CA . GLN A 1 133 ? 5.775 15.857 -1.286 1.00 21.23 114 GLN A CA 1
ATOM 889 C C . GLN A 1 133 ? 5.140 16.053 0.093 1.00 23.95 114 GLN A C 1
ATOM 890 O O . GLN A 1 133 ? 4.112 15.449 0.403 1.00 27.67 114 GLN A O 1
ATOM 896 N N . ILE A 1 134 ? 5.762 16.891 0.917 1.00 24.11 115 ILE A N 1
ATOM 897 C CA . ILE A 1 134 ? 5.238 17.191 2.247 1.00 23.97 115 ILE A CA 1
ATOM 898 C C . ILE A 1 134 ? 4.383 18.446 2.124 1.00 23.99 115 ILE A C 1
ATOM 899 O O . ILE A 1 134 ? 4.754 19.385 1.421 1.00 24.73 115 ILE A O 1
ATOM 904 N N . PRO A 1 135 ? 3.222 18.482 2.795 1.00 23.15 116 PRO A N 1
ATOM 905 C CA . PRO A 1 135 ? 2.388 19.682 2.698 1.00 22.20 116 PRO A CA 1
ATOM 906 C C . PRO A 1 135 ? 3.180 20.894 3.186 1.00 22.03 116 PRO A C 1
ATOM 907 O O . PRO A 1 135 ? 4.031 20.771 4.070 1.00 21.83 116 PRO A O 1
ATOM 911 N N . SER A 1 136 ? 2.906 22.058 2.609 1.00 22.39 117 SER A N 1
ATOM 912 C CA . SER A 1 136 ? 3.600 23.276 3.010 1.00 22.57 117 SER A CA 1
ATOM 913 C C . SER A 1 136 ? 3.129 23.678 4.404 1.00 22.90 117 SER A C 1
ATOM 914 O O . SER A 1 136 ? 2.083 23.221 4.866 1.00 22.89 117 SER A O 1
ATOM 917 N N . LYS A 1 137 ? 3.895 24.528 5.079 1.00 23.27 118 LYS A N 1
ATOM 918 C CA . LYS A 1 137 ? 3.501 24.960 6.412 1.00 23.94 118 LYS A CA 1
ATOM 919 C C . LYS A 1 137 ? 2.160 25.673 6.314 1.00 24.68 118 LYS A C 1
ATOM 920 O O . LYS A 1 137 ? 1.312 25.545 7.194 1.00 25.04 118 LYS A O 1
ATOM 926 N N . SER A 1 138 ? 1.970 26.415 5.226 1.00 26.56 119 SER A N 1
ATOM 927 C CA . SER A 1 138 ? 0.732 27.150 5.006 1.00 27.40 119 SER A CA 1
ATOM 928 C C . SER A 1 138 ? -0.476 26.217 4.979 1.00 26.80 119 SER A C 1
ATOM 929 O O . SER A 1 138 ? -1.505 26.506 5.593 1.00 28.45 119 SER A O 1
ATOM 932 N N . GLU A 1 139 ? -0.353 25.104 4.263 1.00 25.72 120 GLU A N 1
ATOM 933 C CA . GLU A 1 139 ? -1.445 24.140 4.178 1.00 25.19 120 GLU A CA 1
ATOM 934 C C . GLU A 1 139 ? -1.681 23.478 5.530 1.00 23.10 120 GLU A C 1
ATOM 935 O O . GLU A 1 139 ? -2.817 23.347 5.975 1.00 23.84 120 GLU A O 1
ATOM 941 N N . ILE A 1 140 ? -0.598 23.062 6.176 1.00 22.01 121 ILE A N 1
ATOM 942 C CA . ILE A 1 140 ? -0.686 22.414 7.477 1.00 21.01 121 ILE A CA 1
ATOM 943 C C . ILE A 1 140 ? -1.426 23.277 8.496 1.00 21.92 121 ILE A C 1
ATOM 944 O O . ILE A 1 140 ? -2.219 22.770 9.281 1.00 21.45 121 ILE A O 1
ATOM 949 N N . GLU A 1 141 ? -1.186 24.584 8.465 1.00 22.31 122 GLU A N 1
ATOM 950 C CA . GLU A 1 141 ? -1.837 25.492 9.404 1.00 24.23 122 GLU A CA 1
ATOM 951 C C . GLU A 1 141 ? -3.352 25.557 9.215 1.00 24.40 122 GLU A C 1
ATOM 952 O O . GLU A 1 141 ? -4.081 25.931 10.134 1.00 25.87 122 GLU A O 1
ATOM 958 N N . LYS A 1 142 ? -3.824 25.190 8.028 1.00 23.70 123 LYS A N 1
ATOM 959 C CA . LYS A 1 142 ? -5.255 25.212 7.738 1.00 24.45 123 LYS A CA 1
ATOM 960 C C . LYS A 1 142 ? -5.917 23.856 7.980 1.00 23.13 123 LYS A C 1
ATOM 961 O O . LYS A 1 142 ? -7.140 23.731 7.899 1.00 24.50 123 LYS A O 1
ATOM 967 N N . MET A 1 143 ? -5.109 22.847 8.292 1.00 21.64 124 MET A N 1
ATOM 968 C CA . MET A 1 143 ? -5.620 21.498 8.509 1.00 21.02 124 MET A CA 1
ATOM 969 C C . MET A 1 143 ? -5.946 21.169 9.964 1.00 19.87 124 MET A C 1
ATOM 970 O O . MET A 1 143 ? -5.208 21.541 10.873 1.00 20.08 124 MET A O 1
ATOM 975 N N . SER A 1 144 ? -7.058 20.469 10.173 1.00 18.61 125 SER A N 1
ATOM 976 C CA . SER A 1 144 ? -7.467 20.053 11.513 1.00 19.65 125 SER A CA 1
ATOM 977 C C . SER A 1 144 ? -6.534 18.920 11.937 1.00 18.39 125 SER A C 1
ATOM 978 O O . SER A 1 144 ? -5.829 18.350 11.101 1.00 18.14 125 SER A O 1
ATOM 981 N N . GLU A 1 145 ? -6.530 18.577 13.221 1.00 18.74 126 GLU A N 1
ATOM 982 C CA . GLU A 1 145 ? -5.665 17.494 13.682 1.00 18.07 126 GLU A CA 1
ATOM 983 C C . GLU A 1 145 ? -6.029 16.199 12.951 1.00 17.40 126 GLU A C 1
ATOM 984 O O . GLU A 1 145 ? -5.150 15.416 12.591 1.00 17.46 126 GLU A O 1
ATOM 990 N N . GLU A 1 146 ? -7.323 15.978 12.723 1.00 17.25 127 GLU A N 1
ATOM 991 C CA . GLU A 1 146 ? -7.779 14.777 12.019 1.00 17.82 127 GLU A CA 1
ATOM 992 C C . GLU A 1 146 ? -7.237 14.753 10.587 1.00 18.24 127 GLU A C 1
ATOM 993 O O . GLU A 1 146 ? -6.827 13.705 10.080 1.00 18.16 127 GLU A O 1
ATOM 999 N N . GLU A 1 147 ? -7.239 15.909 9.933 1.00 16.34 128 GLU A N 1
ATOM 1000 C CA . GLU A 1 147 ? -6.732 16.007 8.572 1.00 17.67 128 GLU A CA 1
ATOM 1001 C C . GLU A 1 147 ? -5.218 15.801 8.550 1.00 16.61 128 GLU A C 1
ATOM 1002 O O . GLU A 1 147 ? -4.680 15.215 7.608 1.00 17.35 128 GLU A O 1
ATOM 1008 N N . LEU A 1 148 ? -4.529 16.260 9.592 1.00 17.20 129 LEU A N 1
ATOM 1009 C CA . LEU A 1 148 ? -3.085 16.053 9.670 1.00 17.32 129 LEU A CA 1
ATOM 1010 C C . LEU A 1 148 ? -2.801 14.562 9.858 1.00 16.25 129 LEU A C 1
ATOM 1011 O O . LEU A 1 148 ? -1.831 14.031 9.311 1.00 18.06 129 LEU A O 1
ATOM 1016 N N . MET A 1 149 ? -3.646 13.887 10.634 1.00 17.14 130 MET A N 1
ATOM 1017 C CA . MET A 1 149 ? -3.469 12.458 10.863 1.00 17.80 130 MET A CA 1
ATOM 1018 C C . MET A 1 149 ? -3.541 11.708 9.535 1.00 18.61 130 MET A C 1
ATOM 1019 O O . MET A 1 149 ? -2.706 10.855 9.247 1.00 19.91 130 MET A O 1
ATOM 1024 N N A GLU A 1 150 ? -4.537 12.044 8.724 0.50 18.33 131 GLU A N 1
ATOM 1025 N N B GLU A 1 150 ? -4.542 12.034 8.723 0.50 18.45 131 GLU A N 1
ATOM 1026 C CA A GLU A 1 150 ? -4.727 11.401 7.429 0.50 18.97 131 GLU A CA 1
ATOM 1027 C CA B GLU A 1 150 ? -4.725 11.374 7.432 0.50 19.14 131 GLU A CA 1
ATOM 1028 C C A GLU A 1 150 ? -3.589 11.683 6.455 0.50 18.63 131 GLU A C 1
ATOM 1029 C C B GLU A 1 150 ? -3.625 11.696 6.417 0.50 18.78 131 GLU A C 1
ATOM 1030 O O A GLU A 1 150 ? -3.144 10.796 5.725 0.50 20.06 131 GLU A O 1
ATOM 1031 O O B GLU A 1 150 ? -3.242 10.842 5.615 0.50 20.15 131 GLU A O 1
ATOM 1042 N N . SER A 1 151 ? -3.123 12.926 6.449 1.00 18.10 132 SER A N 1
ATOM 1043 C CA . SER A 1 151 ? -2.074 13.351 5.534 1.00 18.54 132 SER A CA 1
ATOM 1044 C C . SER A 1 151 ? -0.655 12.919 5.882 1.00 18.22 132 SER A C 1
ATOM 1045 O O . SER A 1 151 ? 0.027 12.286 5.069 1.00 18.71 132 SER A O 1
ATOM 1048 N N . LEU A 1 152 ? -0.208 13.259 7.084 1.00 17.87 133 LEU A N 1
ATOM 1049 C CA . LEU A 1 152 ? 1.152 12.938 7.488 1.00 17.55 133 LEU A CA 1
ATOM 1050 C C . LEU A 1 152 ? 1.425 11.467 7.775 1.00 18.82 133 LEU A C 1
ATOM 1051 O O . LEU A 1 152 ? 2.580 11.039 7.747 1.00 18.28 133 LEU A O 1
ATOM 1056 N N A SER A 1 153 ? 0.376 10.695 8.043 0.50 18.73 134 SER A N 1
ATOM 1057 N N B SER A 1 153 ? 0.376 10.693 8.049 0.50 18.48 134 SER A N 1
ATOM 1058 C CA A SER A 1 153 ? 0.548 9.272 8.320 0.50 19.51 134 SER A CA 1
ATOM 1059 C CA B SER A 1 153 ? 0.550 9.266 8.322 0.50 19.00 134 SER A CA 1
ATOM 1060 C C A SER A 1 153 ? 0.996 8.518 7.070 0.50 20.26 134 SER A C 1
ATOM 1061 C C B SER A 1 153 ? 1.006 8.520 7.071 0.50 19.98 134 SER A C 1
ATOM 1062 O O A SER A 1 153 ? 1.353 7.342 7.141 0.50 20.50 134 SER A O 1
ATOM 1063 O O B SER A 1 153 ? 1.378 7.347 7.140 0.50 20.18 134 SER A O 1
ATOM 1068 N N . LYS A 1 154 ? 0.982 9.200 5.930 1.00 19.79 135 LYS A N 1
ATOM 1069 C CA . LYS A 1 154 ? 1.397 8.585 4.671 1.00 22.01 135 LYS A CA 1
ATOM 1070 C C . LYS A 1 154 ? 2.922 8.552 4.577 1.00 22.34 135 LYS A C 1
ATOM 1071 O O . LYS A 1 154 ? 3.490 7.938 3.669 1.00 24.76 135 LYS A O 1
ATOM 1077 N N . ILE A 1 155 ? 3.584 9.209 5.526 1.00 19.29 136 ILE A N 1
ATOM 1078 C CA . ILE A 1 155 ? 5.041 9.245 5.568 1.00 20.18 136 ILE A CA 1
ATOM 1079 C C . ILE A 1 155 ? 5.558 8.078 6.413 1.00 18.05 136 ILE A C 1
ATOM 1080 O O . ILE A 1 155 ? 5.117 7.873 7.546 1.00 17.86 136 ILE A O 1
ATOM 1085 N N . LYS A 1 156 ? 6.494 7.306 5.866 1.00 19.13 137 LYS A N 1
ATOM 1086 C CA . LYS A 1 156 ? 7.044 6.179 6.605 1.00 18.58 137 LYS A CA 1
ATOM 1087 C C . LYS A 1 156 ? 7.699 6.659 7.906 1.00 16.60 137 LYS A C 1
ATOM 1088 O O . LYS A 1 156 ? 8.546 7.561 7.889 1.00 17.70 137 LYS A O 1
ATOM 1094 N N . GLY A 1 157 ? 7.302 6.054 9.022 1.00 16.56 138 GLY A N 1
ATOM 1095 C CA . GLY A 1 157 ? 7.850 6.416 10.319 1.00 15.61 138 GLY A CA 1
ATOM 1096 C C . GLY A 1 157 ? 7.023 7.438 11.073 1.00 15.64 138 GLY A C 1
ATOM 1097 O O . GLY A 1 157 ? 7.297 7.724 12.234 1.00 16.64 138 GLY A O 1
ATOM 1098 N N . VAL A 1 158 ? 5.995 7.966 10.419 1.00 15.22 139 VAL A N 1
ATOM 1099 C CA . VAL A 1 158 ? 5.147 8.985 11.020 1.00 15.72 139 VAL A CA 1
ATOM 1100 C C . VAL A 1 158 ? 3.717 8.487 11.206 1.00 14.81 139 VAL A C 1
ATOM 1101 O O . VAL A 1 158 ? 2.997 8.271 10.228 1.00 16.17 139 VAL A O 1
ATOM 1105 N N . LYS A 1 159 ? 3.307 8.304 12.456 1.00 15.06 140 LYS A N 1
ATOM 1106 C CA . LYS A 1 159 ? 1.949 7.859 12.737 1.00 15.18 140 LYS A CA 1
ATOM 1107 C C . LYS A 1 159 ? 1.333 8.707 13.856 1.00 15.12 140 LYS A C 1
ATOM 1108 O O . LYS A 1 159 ? 1.830 9.795 14.139 1.00 14.80 140 LYS A O 1
ATOM 1114 N N . ARG A 1 160 ? 0.272 8.231 14.492 1.00 15.62 141 ARG A N 1
ATOM 1115 C CA . ARG A 1 160 ? -0.421 9.026 15.501 1.00 15.47 141 ARG A CA 1
ATOM 1116 C C . ARG A 1 160 ? 0.405 9.785 16.537 1.00 14.88 141 ARG A C 1
ATOM 1117 O O . ARG A 1 160 ? 0.275 11.007 16.671 1.00 15.14 141 ARG A O 1
ATOM 1125 N N . TRP A 1 161 ? 1.242 9.073 17.278 1.00 13.99 142 TRP A N 1
ATOM 1126 C CA . TRP A 1 161 ? 2.026 9.710 18.329 1.00 14.01 142 TRP A CA 1
ATOM 1127 C C . TRP A 1 161 ? 2.931 10.800 17.782 1.00 14.58 142 TRP A C 1
ATOM 1128 O O . TRP A 1 161 ? 2.994 11.910 18.324 1.00 14.69 142 TRP A O 1
ATOM 1139 N N . THR A 1 162 ? 3.626 10.490 16.697 1.00 14.33 143 THR A N 1
ATOM 1140 C CA . THR A 1 162 ? 4.539 11.442 16.087 1.00 14.07 143 THR A CA 1
ATOM 1141 C C . THR A 1 162 ? 3.824 12.709 15.617 1.00 14.37 143 THR A C 1
ATOM 1142 O O . THR A 1 162 ? 4.340 13.823 15.765 1.00 14.58 143 THR A O 1
ATOM 1146 N N . ILE A 1 163 ? 2.633 12.545 15.057 1.00 13.95 144 ILE A N 1
ATOM 1147 C CA . ILE A 1 163 ? 1.864 13.680 14.573 1.00 14.20 144 ILE A CA 1
ATOM 1148 C C . ILE A 1 163 ? 1.371 14.524 15.749 1.00 15.11 144 ILE A C 1
ATOM 1149 O O . ILE A 1 163 ? 1.330 15.756 15.660 1.00 15.50 144 ILE A O 1
ATOM 1154 N N . GLU A 1 164 ? 1.015 13.880 16.858 1.00 14.21 145 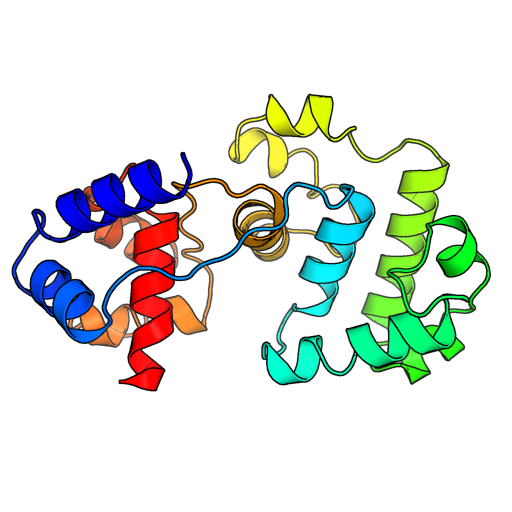GLU A N 1
ATOM 1155 C CA . GLU A 1 164 ? 0.586 14.626 18.039 1.00 14.74 145 GLU A CA 1
ATOM 1156 C C . GLU A 1 164 ? 1.758 15.458 18.561 1.00 15.21 145 GLU A C 1
ATOM 1157 O O . GLU A 1 164 ? 1.596 16.635 18.905 1.00 15.43 145 GLU A O 1
ATOM 1163 N N . MET A 1 165 ? 2.944 14.858 18.624 1.00 14.80 146 MET A N 1
ATOM 1164 C CA . MET A 1 165 ? 4.107 15.589 19.123 1.00 14.18 146 MET A CA 1
ATOM 1165 C C . MET A 1 165 ? 4.490 16.748 18.208 1.00 14.75 146 MET A C 1
ATOM 1166 O O . MET A 1 165 ? 4.865 17.826 18.683 1.00 16.94 146 MET A O 1
ATOM 1171 N N . TYR A 1 166 ? 4.396 16.538 16.900 1.00 15.08 147 TYR A N 1
ATOM 1172 C CA . TYR A 1 166 ? 4.691 17.600 15.940 1.00 15.02 147 TYR A CA 1
ATOM 1173 C C . TYR A 1 166 ? 3.688 18.743 16.156 1.00 15.37 147 TYR A C 1
ATOM 1174 O O . TYR A 1 166 ? 4.047 19.925 16.135 1.00 15.60 147 TYR A O 1
ATOM 1183 N N . SER A 1 167 ? 2.430 18.382 16.373 1.00 15.40 148 SER A N 1
ATOM 1184 C CA . SER A 1 167 ? 1.368 19.360 16.587 1.00 15.62 148 SER A CA 1
ATOM 1185 C C . SER A 1 167 ? 1.572 20.194 17.849 1.00 15.85 148 SER A C 1
ATOM 1186 O O . SER A 1 167 ? 1.254 21.383 17.870 1.00 17.37 148 SER A O 1
ATOM 1189 N N . ILE A 1 168 ? 2.088 19.569 18.900 1.00 1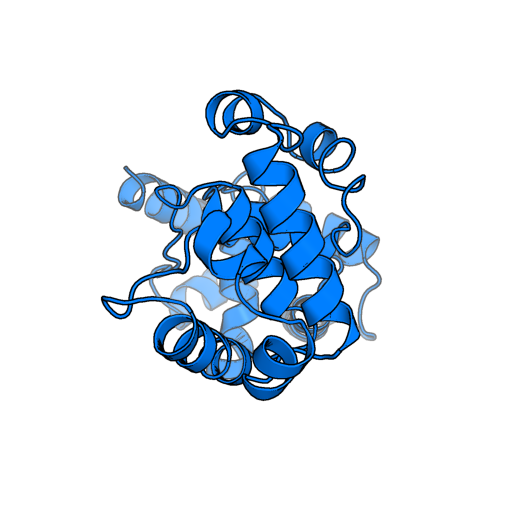4.94 149 ILE A N 1
ATOM 1190 C CA . ILE A 1 168 ? 2.319 20.251 20.170 1.00 15.74 149 ILE A CA 1
ATOM 1191 C C . ILE A 1 168 ? 3.614 21.054 20.182 1.00 16.41 149 ILE A C 1
ATOM 1192 O O . ILE A 1 168 ? 3.597 22.268 20.406 1.00 17.88 149 ILE A O 1
ATOM 1197 N N . PHE A 1 169 ? 4.728 20.376 19.921 1.00 15.68 150 PHE A N 1
ATOM 1198 C CA . PHE A 1 169 ? 6.038 21.004 19.987 1.00 17.15 150 PHE A CA 1
ATOM 1199 C C . PHE A 1 169 ? 6.492 21.860 18.826 1.00 17.60 150 PHE A C 1
ATOM 1200 O O . PHE A 1 169 ? 7.367 22.710 19.004 1.00 18.84 150 PHE A O 1
ATOM 1208 N N . THR A 1 170 ? 5.931 21.652 17.641 1.00 16.43 151 THR A N 1
ATOM 1209 C CA . THR A 1 170 ? 6.290 22.509 16.518 1.00 16.72 151 THR A CA 1
ATOM 1210 C C . THR A 1 170 ? 5.142 23.467 16.212 1.00 17.91 151 THR A C 1
ATOM 1211 O O . THR A 1 170 ? 5.306 24.681 16.306 1.00 19.35 151 THR A O 1
ATOM 1215 N N . LEU A 1 171 ? 3.970 22.932 15.879 1.00 16.91 152 LEU A N 1
ATOM 1216 C CA . LEU A 1 171 ? 2.835 23.781 15.522 1.00 17.59 152 LEU A CA 1
ATOM 1217 C C . LEU A 1 171 ? 2.296 24.672 16.639 1.00 17.81 152 LEU A C 1
ATOM 1218 O O . LEU A 1 171 ? 1.748 25.745 16.367 1.00 20.48 152 LEU A O 1
ATOM 1223 N N . GLY A 1 172 ? 2.446 24.240 17.887 1.00 17.28 153 GLY A N 1
ATOM 1224 C CA . GLY A 1 172 ? 1.952 25.033 18.998 1.00 18.13 153 GLY A CA 1
ATOM 1225 C C . GLY A 1 172 ? 0.451 24.957 19.204 1.00 18.67 153 GLY A C 1
ATOM 1226 O O . GLY A 1 172 ? -0.155 25.887 19.749 1.00 19.47 153 GLY A O 1
ATOM 1227 N N . ARG A 1 173 ? -0.170 23.866 18.768 1.00 17.38 154 ARG A N 1
ATOM 1228 C CA . ARG A 1 173 ? -1.609 23.712 18.945 1.00 17.56 154 ARG A CA 1
ATOM 1229 C C . ARG A 1 173 ? -1.910 23.506 20.423 1.00 18.05 154 ARG A C 1
ATOM 1230 O O . ARG A 1 173 ? -1.179 22.807 21.128 1.00 16.97 154 ARG A O 1
ATOM 1238 N N . LEU A 1 174 ? -2.993 24.125 20.881 1.00 17.59 155 LEU A N 1
ATOM 1239 C CA . LEU A 1 174 ? -3.371 24.100 22.289 1.00 17.58 155 LEU A CA 1
ATOM 1240 C C . LEU A 1 174 ? -4.328 23.031 22.800 1.00 16.53 155 LEU A C 1
ATOM 1241 O O . LEU A 1 174 ? -4.439 22.857 24.013 1.00 16.75 155 LEU A O 1
ATOM 1246 N N . ASP A 1 175 ? -5.013 22.317 21.913 1.00 15.95 156 ASP A N 1
ATOM 1247 C CA . ASP A 1 175 ? -5.977 21.320 22.370 1.00 16.56 156 ASP A CA 1
ATOM 1248 C C . ASP A 1 175 ? -5.677 19.885 21.935 1.00 16.01 156 ASP A C 1
ATOM 1249 O O . ASP A 1 175 ? -6.582 19.126 21.567 1.00 18.56 156 ASP A O 1
ATOM 1254 N N . ILE A 1 176 ? -4.402 19.519 22.003 1.00 16.10 157 ILE A N 1
ATOM 1255 C CA . ILE A 1 176 ? -3.958 18.177 21.631 1.00 15.35 157 ILE A CA 1
ATOM 1256 C C . ILE A 1 176 ? -3.790 17.310 22.873 1.00 15.63 157 ILE A C 1
ATOM 1257 O O . ILE A 1 176 ? -2.994 17.633 23.750 1.00 15.77 157 ILE A O 1
ATOM 1262 N N . MET A 1 177 ? -4.543 16.217 22.958 1.00 16.38 158 MET A N 1
ATOM 1263 C CA . MET A 1 177 ? -4.381 15.303 24.083 1.00 16.30 158 MET A CA 1
ATOM 1264 C C . MET A 1 177 ? -3.763 14.027 23.527 1.00 16.94 158 MET A C 1
ATOM 1265 O O . MET A 1 177 ? -4.428 13.255 22.839 1.00 17.20 158 MET A O 1
ATOM 1270 N N . PRO A 1 178 ? -2.468 13.807 23.800 1.00 15.58 159 PRO A N 1
ATOM 1271 C CA . PRO A 1 178 ? -1.782 12.602 23.311 1.00 16.46 159 PRO A CA 1
ATOM 1272 C C . PRO A 1 178 ? -2.139 11.451 24.246 1.00 16.31 159 PRO A C 1
ATOM 1273 O O . PRO A 1 178 ? -1.306 10.967 25.019 1.00 16.88 159 PRO A O 1
ATOM 1277 N N . ALA A 1 179 ? -3.400 11.032 24.158 1.00 17.83 160 ALA A N 1
ATOM 1278 C CA . ALA A 1 179 ? -3.956 9.988 25.006 1.00 17.57 160 ALA A CA 1
ATOM 1279 C C . ALA A 1 179 ? -3.250 8.648 24.922 1.00 18.28 160 ALA A C 1
ATOM 1280 O O . ALA A 1 179 ? -3.345 7.840 25.842 1.00 18.94 160 ALA A O 1
ATOM 1282 N N . ASP A 1 180 ? -2.543 8.429 23.819 1.00 17.44 161 ASP A N 1
ATOM 1283 C CA . ASP A 1 180 ? -1.819 7.185 23.583 1.00 18.05 161 ASP A CA 1
ATOM 1284 C C . ASP A 1 180 ? -0.416 7.169 24.190 1.00 19.04 161 ASP A C 1
ATOM 1285 O O . ASP A 1 180 ? 0.250 6.135 24.196 1.00 22.08 161 ASP A O 1
ATOM 1290 N N . ASP A 1 181 ? 0.029 8.307 24.709 1.00 16.45 162 ASP A N 1
ATOM 1291 C CA . ASP A 1 181 ? 1.365 8.417 25.295 1.00 16.38 162 ASP A CA 1
ATOM 1292 C C . ASP A 1 181 ? 1.498 7.579 26.572 1.00 15.76 162 ASP A C 1
ATOM 1293 O O . ASP A 1 181 ? 0.742 7.762 27.524 1.00 15.73 162 ASP A O 1
ATOM 1298 N N . SER A 1 182 ? 2.460 6.654 26.577 1.00 16.27 163 SER A N 1
ATOM 1299 C CA . SER A 1 182 ? 2.699 5.781 27.728 1.00 16.96 163 SER A CA 1
ATOM 1300 C C . SER A 1 182 ? 2.932 6.562 29.019 1.00 16.49 163 SER A C 1
ATOM 1301 O O . SER A 1 182 ? 2.324 6.271 30.055 1.00 16.65 163 SER A O 1
ATOM 1304 N N . THR A 1 183 ? 3.818 7.551 28.956 1.00 17.05 164 THR A N 1
ATOM 1305 C CA . THR A 1 183 ? 4.132 8.353 30.130 1.00 17.45 164 THR A CA 1
ATOM 1306 C C . THR A 1 183 ? 2.885 9.056 30.665 1.00 16.30 164 THR A C 1
ATOM 1307 O O . THR A 1 183 ? 2.605 9.021 31.866 1.00 17.15 164 THR A O 1
ATOM 1311 N N . LEU A 1 184 ? 2.132 9.686 29.769 1.00 16.40 165 LEU A N 1
ATOM 1312 C CA . LEU A 1 184 ? 0.921 10.388 30.175 1.00 16.87 165 LEU A CA 1
ATOM 1313 C C . LEU A 1 184 ? -0.083 9.413 30.793 1.00 16.32 165 LEU A C 1
ATOM 1314 O O . LEU A 1 184 ? -0.751 9.738 31.774 1.00 17.61 165 LEU A O 1
ATOM 1319 N N . LYS A 1 185 ? -0.186 8.209 30.235 1.00 16.07 166 LYS A N 1
ATOM 1320 C CA . LYS A 1 185 ? -1.100 7.214 30.791 1.00 16.51 166 LYS A CA 1
ATOM 1321 C C . LYS A 1 185 ? -0.707 6.865 32.228 1.00 16.72 166 LYS A C 1
ATOM 1322 O O . LYS A 1 185 ? -1.569 6.723 33.099 1.00 17.07 166 LYS A O 1
ATOM 1328 N N . ASN A 1 186 ? 0.594 6.724 32.475 1.00 17.01 167 ASN A N 1
ATOM 1329 C CA . ASN A 1 186 ? 1.088 6.413 33.816 1.00 18.38 167 ASN A CA 1
ATOM 1330 C C . ASN A 1 186 ? 0.742 7.547 34.778 1.00 18.14 167 ASN A C 1
ATOM 1331 O O . ASN A 1 186 ? 0.331 7.312 35.915 1.00 19.37 167 ASN A O 1
ATOM 1336 N N A GLU A 1 187 ? 0.906 8.778 34.313 0.50 18.35 168 GLU A N 1
ATOM 1337 N N B GLU A 1 187 ? 0.909 8.783 34.320 0.50 18.08 168 GLU A N 1
ATOM 1338 C CA A GLU A 1 187 ? 0.625 9.941 35.142 0.50 19.87 168 GLU A CA 1
ATOM 1339 C CA B GLU A 1 187 ? 0.611 9.928 35.170 0.50 19.30 168 GLU A CA 1
ATOM 1340 C C A GLU A 1 187 ? -0.874 10.124 35.369 0.50 19.58 168 GLU A C 1
ATOM 1341 C C B GLU A 1 187 ? -0.888 10.068 35.399 0.50 19.27 168 GLU A C 1
ATOM 1342 O O A GLU A 1 187 ? -1.293 10.578 36.434 0.50 19.73 168 GLU A O 1
ATOM 1343 O O B GLU A 1 187 ? -1.322 10.441 36.489 0.50 19.15 168 GLU A O 1
ATOM 1354 N N . ALA A 1 188 ? -1.678 9.759 34.374 1.00 18.22 169 ALA A N 1
ATOM 1355 C CA . ALA A 1 188 ? -3.128 9.856 34.491 1.00 19.09 169 ALA A CA 1
ATOM 1356 C C . ALA A 1 188 ? -3.611 8.833 35.523 1.00 18.92 169 ALA A C 1
ATOM 1357 O O . ALA A 1 188 ? -4.528 9.104 36.295 1.00 21.01 169 ALA A O 1
ATOM 1359 N N . LYS A 1 189 ? -2.988 7.656 35.549 1.00 19.77 170 LYS A N 1
ATOM 1360 C CA . LYS A 1 189 ? -3.373 6.631 36.516 1.00 20.64 170 LYS A CA 1
ATOM 1361 C C . LYS A 1 189 ? -3.228 7.177 37.934 1.00 21.38 170 LYS A C 1
ATOM 1362 O O . LYS A 1 189 ? -4.115 7.006 38.771 1.00 22.86 170 LYS A O 1
ATOM 1368 N N . GLU A 1 190 ? -2.107 7.841 38.194 1.00 21.75 171 GLU A N 1
ATOM 1369 C CA . GLU A 1 190 ? -1.843 8.410 39.511 1.00 23.85 171 GLU A CA 1
ATOM 1370 C C . GLU A 1 190 ? -2.738 9.610 39.809 1.00 23.52 171 GLU A C 1
ATOM 1371 O O . GLU A 1 190 ? -3.328 9.704 40.886 1.00 25.33 171 GLU A O 1
ATOM 1377 N N . PHE A 1 191 ? -2.836 10.519 38.846 1.00 21.13 172 PHE A N 1
ATOM 1378 C CA . PHE A 1 191 ? -3.632 11.734 39.000 1.00 21.02 172 PHE A CA 1
ATOM 1379 C C . PHE A 1 191 ? -5.117 11.470 39.227 1.00 21.84 172 PHE A C 1
ATOM 1380 O O . PHE A 1 191 ? -5.734 12.083 40.102 1.00 23.01 172 PHE A O 1
ATOM 1388 N N . PHE A 1 192 ? -5.690 10.562 38.443 1.00 22.13 173 PHE A N 1
ATOM 1389 C CA . PHE A 1 192 ? -7.111 10.239 38.554 1.00 23.60 173 PHE A CA 1
ATOM 1390 C C . PHE A 1 192 ? -7.408 9.108 39.538 1.00 24.94 173 PHE A C 1
ATOM 1391 O O . PHE A 1 192 ? -8.564 8.726 39.717 1.00 26.73 173 PHE A O 1
ATOM 1399 N N . GLY A 1 193 ? -6.366 8.581 40.174 1.00 24.89 174 GLY A N 1
ATOM 1400 C CA . GLY A 1 193 ? -6.543 7.506 41.139 1.00 26.04 174 GLY A CA 1
ATOM 1401 C C . GLY A 1 193 ? -7.146 6.238 40.560 1.00 27.01 174 GLY A C 1
ATOM 1402 O O . GLY A 1 193 ? -8.024 5.625 41.170 1.00 28.81 174 GLY A O 1
ATOM 1403 N N . LEU A 1 194 ? -6.670 5.836 39.385 1.00 25.79 175 LEU A N 1
ATOM 1404 C CA . LEU A 1 194 ? -7.176 4.640 38.720 1.00 25.32 175 LEU A CA 1
ATOM 1405 C C . LEU A 1 194 ? -6.490 3.380 39.243 1.00 25.77 175 LEU A C 1
ATOM 1406 O O . LEU A 1 194 ? -5.352 3.430 39.704 1.00 26.93 175 LEU A O 1
ATOM 1411 N N . SER A 1 195 ? -7.190 2.253 39.164 1.00 28.28 176 SER A N 1
ATOM 1412 C CA . SER A 1 195 ? -6.651 0.985 39.646 1.00 29.77 176 SER A CA 1
ATOM 1413 C C . SER A 1 195 ? -5.696 0.337 38.650 1.00 29.28 176 SER A C 1
ATOM 1414 O O . SER A 1 195 ? -4.933 -0.562 39.005 1.00 31.31 176 SER A O 1
ATOM 1417 N N . SER A 1 196 ? -5.734 0.797 37.406 1.00 28.37 177 SER A N 1
ATOM 1418 C CA . SER A 1 196 ? -4.864 0.247 36.375 1.00 26.80 177 SER A CA 1
ATOM 1419 C C . SER A 1 196 ? -4.521 1.307 35.337 1.00 24.34 177 SER A C 1
ATOM 1420 O O . SER A 1 196 ? -5.261 2.277 35.164 1.00 24.18 177 SER A O 1
ATOM 1423 N N . LYS A 1 197 ? -3.396 1.119 34.653 1.00 20.54 178 LYS A N 1
ATOM 1424 C CA . LYS A 1 197 ? -2.965 2.056 33.617 1.00 19.14 178 LYS A CA 1
ATOM 1425 C C . LYS A 1 197 ? -4.111 2.142 32.619 1.00 18.73 178 LYS A C 1
ATOM 1426 O O . LYS A 1 197 ? -4.518 1.140 32.044 1.00 19.49 178 LYS A O 1
ATOM 1432 N N . PRO A 1 198 ? -4.632 3.352 32.378 1.00 17.97 179 PRO A N 1
ATOM 1433 C CA . PRO A 1 198 ? -5.749 3.501 31.444 1.00 17.77 179 PRO A CA 1
ATOM 1434 C C . PRO A 1 198 ? -5.483 3.273 29.966 1.00 17.50 179 PRO A C 1
ATOM 1435 O O . PRO A 1 198 ? -4.368 3.468 29.476 1.00 19.23 179 PRO A O 1
ATOM 1439 N N . GLN A 1 199 ? -6.531 2.847 29.265 1.00 18.17 180 GLN A N 1
ATOM 1440 C CA . GLN A 1 199 ? -6.465 2.643 27.831 1.00 17.38 180 GLN A CA 1
ATOM 1441 C C . GLN A 1 199 ? -6.580 4.046 27.220 1.00 17.59 180 GLN A C 1
ATOM 1442 O O . GLN A 1 199 ? -6.987 4.999 27.894 1.00 17.47 180 GLN A O 1
ATOM 1448 N N . THR A 1 200 ? -6.226 4.170 25.950 1.00 17.72 181 THR A N 1
ATOM 1449 C CA . THR A 1 200 ? -6.253 5.454 25.260 1.00 17.16 181 THR A CA 1
ATOM 1450 C C . THR A 1 200 ? -7.589 6.193 25.334 1.00 18.25 181 THR A C 1
ATOM 1451 O O . THR A 1 200 ? -7.625 7.378 25.678 1.00 16.88 181 THR A O 1
ATOM 1455 N N . GLU A 1 201 ? -8.688 5.513 25.029 1.00 18.87 182 GLU A N 1
ATOM 1456 C CA . GLU A 1 201 ? -9.980 6.191 25.074 1.00 19.57 182 GLU A CA 1
ATOM 1457 C C . GLU A 1 201 ? -10.343 6.623 26.493 1.00 18.72 182 GLU A C 1
ATOM 1458 O O . GLU A 1 201 ? -11.042 7.617 26.673 1.00 19.28 182 GLU A O 1
ATOM 1464 N N . GLU A 1 202 ? -9.873 5.895 27.503 1.00 18.18 183 GLU A N 1
ATOM 1465 C CA . GLU A 1 202 ? -10.172 6.272 28.883 1.00 18.12 183 GLU A CA 1
ATOM 1466 C C . GLU A 1 202 ? -9.505 7.608 29.196 1.00 17.97 183 GLU A C 1
ATOM 1467 O O . GLU A 1 202 ? -10.096 8.468 29.851 1.00 17.76 183 GLU A O 1
ATOM 1473 N N . VAL A 1 203 ? -8.277 7.792 28.723 1.00 17.00 184 VAL A N 1
ATOM 1474 C CA . VAL A 1 203 ? -7.588 9.057 28.944 1.00 16.96 184 VAL A CA 1
ATOM 1475 C C . VAL A 1 203 ? -8.347 10.161 28.210 1.00 17.29 184 VAL A C 1
ATOM 1476 O O . VAL A 1 203 ? -8.482 11.272 28.727 1.00 17.69 184 VAL A O 1
ATOM 1480 N N . GLU A 1 204 ? -8.845 9.854 27.013 1.00 17.17 185 GLU A N 1
ATOM 1481 C CA . GLU A 1 204 ? -9.613 10.816 26.222 1.00 17.98 185 GLU A CA 1
ATOM 1482 C C . GLU A 1 204 ? -10.843 11.264 27.008 1.00 18.54 185 GLU A C 1
ATOM 1483 O O . GLU A 1 204 ? -11.139 12.453 27.091 1.00 19.57 185 GLU A O 1
ATOM 1489 N N . LYS A 1 205 ? -11.559 10.308 27.587 1.00 18.15 186 LYS A N 1
ATOM 1490 C CA . LYS A 1 205 ? -12.757 10.630 28.353 1.00 19.22 186 LYS A CA 1
ATOM 1491 C C . LYS A 1 205 ? -12.465 11.435 29.613 1.00 18.81 186 LYS A C 1
ATOM 1492 O O . LYS A 1 205 ? -13.131 12.440 29.886 1.00 19.78 186 LYS A O 1
ATOM 1498 N N . LEU A 1 206 ? -11.467 11.003 30.376 1.00 17.75 187 LEU A N 1
ATOM 1499 C CA . LEU A 1 206 ? -11.111 11.670 31.623 1.00 18.58 187 LEU A CA 1
ATOM 1500 C C . LEU A 1 206 ? -10.638 13.109 31.468 1.00 19.12 187 LEU A C 1
ATOM 1501 O O . LEU A 1 206 ? -10.836 13.930 32.367 1.00 19.74 187 LEU A O 1
ATOM 1506 N N . THR A 1 207 ? -10.022 13.422 30.334 1.00 19.14 188 THR A N 1
ATOM 1507 C CA . THR A 1 207 ? -9.505 14.768 30.116 1.00 18.27 188 THR A CA 1
ATOM 1508 C C . THR A 1 207 ? -10.395 15.691 29.284 1.00 18.89 188 THR A C 1
ATOM 1509 O O . THR A 1 207 ? -10.007 16.819 28.973 1.00 19.36 188 THR A O 1
ATOM 1513 N N . LYS A 1 208 ? -11.589 15.224 28.930 1.00 19.24 189 LYS A N 1
ATOM 1514 C CA . LYS A 1 208 ? -12.518 16.040 28.150 1.00 20.31 189 LYS A CA 1
ATOM 1515 C C . LYS A 1 208 ? -12.789 17.414 28.777 1.00 20.29 189 LYS A C 1
ATOM 1516 O O . LYS A 1 208 ? -12.866 18.417 28.065 1.00 20.07 189 LYS A O 1
ATOM 1522 N N . PRO A 1 209 ? -12.945 17.480 30.114 1.00 19.18 190 PRO A N 1
ATOM 1523 C CA . PRO A 1 209 ? -13.207 18.774 30.759 1.00 19.75 190 PRO A CA 1
ATOM 1524 C C . PRO A 1 209 ? -12.105 19.807 30.526 1.00 19.47 190 PRO A C 1
ATOM 1525 O O . PRO A 1 209 ? -12.323 21.013 30.700 1.00 20.18 190 PRO A O 1
ATOM 1529 N N . CYS A 1 210 ? -10.924 19.336 30.135 1.00 18.06 191 CYS A N 1
ATOM 1530 C CA . CYS A 1 210 ? -9.782 20.213 29.908 1.00 18.10 191 CYS A CA 1
ATOM 1531 C C . CYS A 1 210 ? -9.863 21.019 28.616 1.00 17.64 191 CYS A C 1
ATOM 1532 O O . CYS A 1 210 ? -9.119 21.985 28.445 1.00 18.11 191 CYS A O 1
ATOM 1535 N N . LYS A 1 211 ? -10.743 20.618 27.704 1.00 18.45 192 LYS A N 1
ATOM 1536 C CA . LYS A 1 211 ? -10.908 21.356 26.452 1.00 19.49 192 LYS A CA 1
ATOM 1537 C C . LYS A 1 211 ? -11.281 22.793 26.808 1.00 20.05 192 LYS A C 1
ATOM 1538 O O . LYS A 1 211 ? -11.974 23.031 27.801 1.00 21.37 192 LYS A O 1
ATOM 1544 N N . PRO A 1 212 ? -10.856 23.769 25.992 1.00 19.47 193 PRO A N 1
ATOM 1545 C CA . PRO A 1 212 ? -10.067 23.657 24.761 1.00 18.65 193 PRO A CA 1
ATOM 1546 C C . PRO A 1 212 ? -8.552 23.785 24.955 1.00 18.62 193 PRO A C 1
ATOM 1547 O O . PRO A 1 212 ? -7.850 24.228 24.046 1.00 19.05 193 PRO A O 1
ATOM 1551 N N . TYR A 1 213 ? -8.048 23.390 26.120 1.00 16.54 194 TYR A N 1
ATOM 1552 C CA . TYR A 1 213 ? -6.618 23.517 26.394 1.00 16.60 194 TYR A CA 1
ATOM 1553 C C . TYR A 1 213 ? -5.959 22.203 26.792 1.00 15.99 194 TYR A C 1
ATOM 1554 O O . TYR A 1 213 ? -5.103 22.169 27.675 1.00 16.56 194 TYR A O 1
ATOM 1563 N N . ARG A 1 214 ? -6.338 21.122 26.120 1.00 15.96 195 ARG A N 1
ATOM 1564 C CA . ARG A 1 214 ? -5.782 19.820 26.462 1.00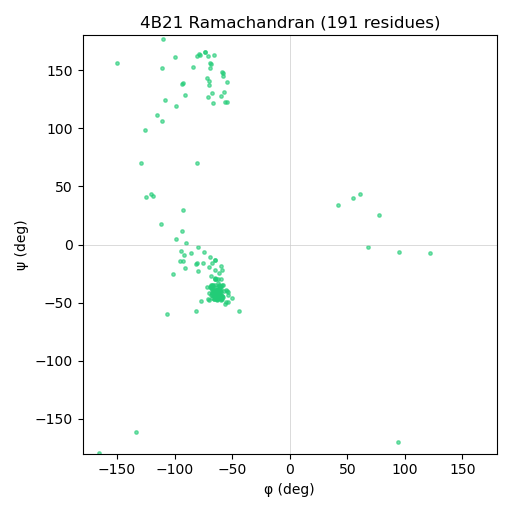 15.50 195 ARG A CA 1
ATOM 1565 C C . ARG A 1 214 ? -4.274 19.676 26.296 1.00 15.20 195 ARG A C 1
ATOM 1566 O O . ARG A 1 214 ? -3.668 18.840 26.959 1.00 16.03 195 ARG A O 1
ATOM 1574 N N . THR A 1 215 ? -3.660 20.477 25.431 1.00 15.43 196 THR A N 1
ATOM 1575 C CA . THR A 1 215 ? -2.205 20.410 25.299 1.00 15.38 196 THR A CA 1
ATOM 1576 C C . THR A 1 215 ? -1.591 20.828 26.630 1.00 14.89 196 THR A C 1
ATOM 1577 O O . THR A 1 215 ? -0.650 20.208 27.118 1.00 15.74 196 THR A O 1
ATOM 1581 N N . ILE A 1 216 ? -2.144 21.888 27.217 1.00 15.43 197 ILE A N 1
ATOM 1582 C CA . ILE A 1 216 ? -1.638 22.400 28.478 1.00 16.06 197 ILE A CA 1
ATOM 1583 C C . ILE A 1 216 ? -1.915 21.404 29.603 1.00 14.82 197 ILE A C 1
ATOM 1584 O O . ILE A 1 216 ? -1.085 21.220 30.494 1.00 16.32 197 ILE A O 1
ATOM 1589 N N . ALA A 1 217 ? -3.071 20.746 29.553 1.00 15.79 198 ALA A N 1
ATOM 1590 C CA . ALA A 1 217 ? -3.404 19.739 30.558 1.00 16.05 198 ALA A CA 1
ATOM 1591 C C . ALA A 1 217 ? -2.372 18.612 30.470 1.00 15.96 198 ALA A C 1
ATOM 1592 O O . ALA A 1 217 ? -1.875 18.132 31.488 1.00 16.59 198 ALA A O 1
ATOM 1594 N N . ALA A 1 218 ? -2.061 18.189 29.245 1.00 15.58 199 ALA A N 1
ATOM 1595 C CA . ALA A 1 218 ? -1.076 17.132 29.043 1.00 16.07 199 ALA A CA 1
ATOM 1596 C C . ALA A 1 218 ? 0.269 17.567 29.617 1.00 16.47 199 ALA A C 1
ATOM 1597 O O . ALA A 1 218 ? 0.949 16.784 30.285 1.00 16.98 199 ALA A O 1
ATOM 1599 N N . TRP A 1 219 ? 0.653 18.814 29.354 1.00 16.21 200 TRP A N 1
ATOM 1600 C CA . TRP A 1 219 ? 1.916 19.327 29.859 1.00 17.44 200 TRP A CA 1
ATOM 1601 C C . TRP A 1 219 ? 1.958 19.256 31.384 1.00 17.05 200 TRP A C 1
ATOM 1602 O O . TRP A 1 219 ? 2.968 18.852 31.958 1.00 17.17 200 TRP A O 1
ATOM 1613 N N . TYR A 1 220 ? 0.869 19.644 32.049 1.00 16.98 201 TYR A N 1
ATOM 1614 C CA . TYR A 1 220 ? 0.854 19.580 33.506 1.00 17.51 201 TYR A CA 1
ATOM 1615 C C . TYR A 1 220 ? 1.001 18.143 34.012 1.00 17.22 201 TYR A C 1
ATOM 1616 O O . TYR A 1 220 ? 1.727 17.896 34.976 1.00 18.49 201 TYR A O 1
ATOM 1625 N N . LEU A 1 221 ? 0.335 17.189 33.364 1.00 17.39 202 LEU A N 1
ATOM 1626 C CA . LEU A 1 221 ? 0.459 15.798 33.790 1.00 18.70 202 LEU A CA 1
ATOM 1627 C C . LEU A 1 221 ? 1.902 15.343 33.608 1.00 18.49 202 LEU A C 1
ATOM 1628 O O . LEU A 1 221 ? 2.442 14.619 34.444 1.00 18.93 202 LEU A O 1
ATOM 1633 N N . TRP A 1 222 ? 2.532 15.778 32.522 1.00 18.42 203 TRP A N 1
ATOM 1634 C CA . TRP A 1 222 ? 3.919 15.405 32.264 1.00 18.88 203 TRP A CA 1
ATOM 1635 C C . TRP A 1 222 ? 4.886 15.963 33.307 1.00 20.47 203 TRP A C 1
ATOM 1636 O O . TRP A 1 222 ? 6.037 15.541 33.367 1.00 22.07 203 TRP A O 1
ATOM 1647 N N . GLN A 1 223 ? 4.433 16.912 34.121 1.00 20.32 204 GLN A N 1
ATOM 1648 C CA . GLN A 1 223 ? 5.306 17.493 35.140 1.00 20.81 204 GLN A CA 1
ATOM 1649 C C . GLN A 1 223 ? 5.219 16.778 36.482 1.00 21.90 204 GLN A C 1
ATOM 1650 O O . GLN A 1 223 ? 6.015 17.045 37.382 1.00 23.42 204 GLN A O 1
ATOM 1656 N N . ILE A 1 224 ? 4.261 15.871 36.626 1.00 21.24 205 ILE A N 1
ATOM 1657 C CA . ILE A 1 224 ? 4.098 15.169 37.893 1.00 22.34 205 ILE A CA 1
ATOM 1658 C C . ILE A 1 224 ? 5.368 14.486 38.413 1.00 25.76 205 ILE A C 1
ATOM 1659 O O . ILE A 1 224 ? 5.667 14.570 39.606 1.00 26.60 205 ILE A O 1
ATOM 1664 N N . PRO A 1 225 ? 6.132 13.808 37.538 1.00 26.70 206 PRO A N 1
ATOM 1665 C CA . PRO A 1 225 ? 7.358 13.146 38.003 1.00 29.48 206 PRO A CA 1
ATOM 1666 C C . PRO A 1 225 ? 8.347 14.119 38.645 1.00 31.50 206 PRO A C 1
ATOM 1667 O O . PRO A 1 225 ? 9.047 13.770 39.598 1.00 32.24 206 PRO A O 1
ATOM 1671 N N . LYS A 1 226 ? 8.401 15.337 38.118 1.00 32.62 207 LYS A N 1
ATOM 1672 C CA . LYS A 1 226 ? 9.303 16.356 38.641 1.00 34.56 207 LYS A CA 1
ATOM 1673 C C . LYS A 1 226 ? 8.944 16.736 40.074 1.00 36.61 207 LYS A C 1
ATOM 1674 O O . LYS A 1 226 ? 9.814 17.119 40.856 1.00 37.50 207 LYS A O 1
ATOM 1680 N N . LEU A 1 227 ? 7.664 16.628 40.418 1.00 38.38 208 LEU A N 1
ATOM 1681 C CA . LEU A 1 227 ? 7.205 16.963 41.763 1.00 40.38 208 LEU A CA 1
ATOM 1682 C C . LEU A 1 227 ? 7.597 15.890 42.773 1.00 42.11 208 LEU A C 1
ATOM 1683 O O . LEU A 1 227 ? 7.359 16.110 43.979 1.00 43.11 208 LEU A O 1
ATOM 1688 N N . HIS A 1 228 ? 8.128 14.841 42.349 1.00 43.31 209 HIS A N 1
#

Secondary structure (P-SEA, 3-state):
caaaaaaaaaaaaaaccaaaaaaaaaaccccccccccccaaaaaaaaaaaccccaaaaaaaaaaaaaacccccccccaaaaaaccaaaaaaacccaaaaaaaaaaaaaaaacccccaaaaaaccaaaaaaaccccccccaaaaaaaaccccccccccccccaaaaaaaaaaacccccccaaaaaaaaccccccaaaaaaaaaacccc

Foldseek 3Di:
DVQVVQVVLLVLQLVPDDLSVVLCVVVDGDPADAAQVDWPLQLLLLLLLCVVHDPVLSVQLQQLCQVVQHDPSDRHALVSLLVDDLVVSVVSVGPSQSSVLSNQSSVCVVVVVADGSVVVLVDDLVRQQVRVCVRPSDHLSSSLSSCVRHVVQFARASLCDPQLQVLCCVSVVNPDRDDSVVSVVVCVSSPPGNSSVSSSSNCVVVD

GO terms:
  GO:0005634 nucleus (C, IDA)
  GO:0003677 DNA binding (F, IDA)
  GO:0140431 DNA-(abasic site) binding (F, IDA)
  GO:0006285 base-excision repair, AP site formation (P, IGI)
  GO:0005634 nucleus (C, HDA)

Radius of gyration: 18.05 Å; Cα contacts (8 Å, |Δi|>4): 25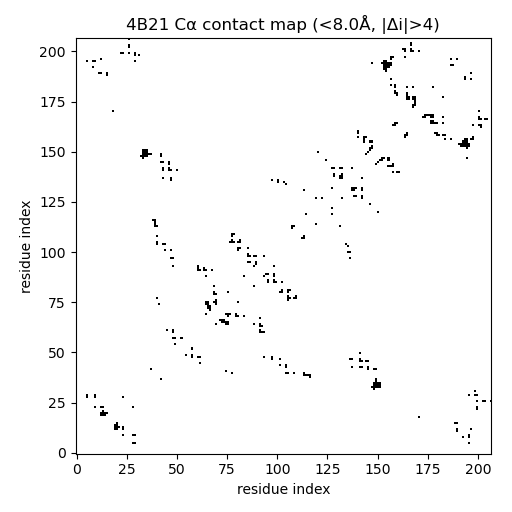5; chains: 1; bounding box: 42×36×47 Å

Solvent-accessible surface area: 10975 Å² total

CATH classification: 1.10.1670.40 (+1 more: 1.10.340.30)